Protein AF-A0A3B9H094-F1 (afdb_monomer_lite)

Sequence (238 aa):
IPMFLIIGIWGGKDKIYAAFKFFLYTLLGSLLMLVAVVYMYITAGSSDFEVLEKFAFDPHVQTWLWLAFIASFAVKLPMWPVHTWLPDAHVQAPTAGSVILAGVLLKMGGYGFLRFSLPMFPDASHLFQPAMFALAVAAIVYTSLVAWRQTDMKKLIAYSSVAHMGFVTLGVFSFTEVGVQGAIFQMISHGFISAALFLIVGVVYDRMHTREIAAYGGLVHRMPVYATLFMLFTMANV

Organism: NCBI:txid81029

Secondary structure (DSSP, 8-state):
-HHHHHHHHH--TTHHHHHHHHHHHHHHHHHHHHHHHHHHHHHHS---HHHHHH----HHHHHHHHHHHHHHHHHHTT-SSTTTHHHHHHHHS-HHHHHHIIIIITHHHHHHIIIIITTT-HHHHHHTHHHHHHHHHHHHHHHHHHHHT--BHHHHHHHHHHHHHHHHHHHHTT-SHHHHHHHHHHHHHHHHHHHHHHHHHHHHHHHHS--BGGG-TTHHHH-HHHHHHHHHHHHHT-

Radius of gyration: 19.07 Å; chains: 1; bounding box: 54×29×48 Å

Structure (mmCIF, N/CA/C/O backbone):
data_AF-A0A3B9H094-F1
#
_entry.id   AF-A0A3B9H094-F1
#
loop_
_atom_site.group_PDB
_atom_site.id
_atom_site.type_symbol
_atom_site.label_atom_id
_atom_site.label_alt_id
_atom_site.label_comp_id
_atom_site.label_asym_id
_atom_site.label_entity_id
_atom_site.label_seq_id
_atom_site.pdbx_PDB_ins_code
_atom_site.Cartn_x
_atom_site.Cartn_y
_atom_site.Cartn_z
_atom_site.occupancy
_atom_site.B_iso_or_equiv
_atom_site.auth_seq_id
_atom_site.auth_comp_id
_atom_site.auth_asym_id
_atom_site.auth_atom_id
_atom_site.pdbx_PDB_model_num
ATOM 1 N N . ILE A 1 1 ? 9.025 11.651 6.331 1.00 88.94 1 ILE A N 1
ATOM 2 C CA . ILE A 1 1 ? 9.287 12.478 7.539 1.00 88.94 1 ILE A CA 1
ATOM 3 C C . ILE A 1 1 ? 7.994 12.983 8.192 1.00 88.94 1 ILE A C 1
ATOM 5 O O . ILE A 1 1 ? 7.812 12.660 9.359 1.00 88.94 1 ILE A O 1
ATOM 9 N N . PRO A 1 2 ? 7.052 13.667 7.505 1.00 94.25 2 PRO A N 1
ATOM 10 C CA . PRO A 1 2 ? 5.846 14.193 8.166 1.00 94.25 2 PRO A CA 1
ATOM 11 C C . PRO A 1 2 ? 5.035 13.127 8.911 1.00 94.25 2 PRO A C 1
ATOM 13 O O . PRO A 1 2 ? 4.742 13.291 10.087 1.00 94.25 2 PRO A O 1
ATOM 16 N N . MET A 1 3 ? 4.778 11.976 8.280 1.00 94.00 3 MET A N 1
ATOM 17 C CA . MET A 1 3 ? 4.077 10.866 8.941 1.00 94.00 3 MET A CA 1
ATOM 18 C C . MET A 1 3 ? 4.814 10.289 10.149 1.00 94.00 3 MET A C 1
ATOM 20 O O . MET A 1 3 ? 4.173 9.905 11.121 1.00 94.00 3 MET A O 1
ATOM 24 N N . PHE A 1 4 ? 6.148 10.246 10.105 1.00 94.75 4 PHE A N 1
ATOM 25 C CA . PHE A 1 4 ? 6.955 9.797 11.239 1.00 94.75 4 PHE A CA 1
ATOM 26 C C . PHE A 1 4 ? 6.732 10.710 12.449 1.00 94.75 4 PHE A C 1
ATOM 28 O O . PHE A 1 4 ? 6.511 10.217 13.549 1.00 94.75 4 PHE A O 1
ATOM 35 N N . LEU A 1 5 ? 6.701 12.029 12.231 1.00 96.38 5 LEU A N 1
ATOM 36 C CA . LEU A 1 5 ? 6.414 13.010 13.278 1.00 96.38 5 LEU A CA 1
ATOM 37 C C . LEU A 1 5 ? 4.954 12.942 13.741 1.00 96.38 5 LEU A C 1
ATOM 39 O O . LEU A 1 5 ? 4.703 12.949 14.943 1.00 96.38 5 LEU A O 1
ATOM 43 N N . ILE A 1 6 ? 4.001 12.810 12.809 1.00 96.31 6 ILE A N 1
ATOM 44 C CA . ILE A 1 6 ? 2.569 12.681 13.125 1.00 96.31 6 ILE A CA 1
ATOM 45 C C . ILE A 1 6 ? 2.329 11.501 14.075 1.00 96.31 6 ILE A C 1
ATOM 47 O O . ILE A 1 6 ? 1.643 11.651 15.085 1.00 96.31 6 ILE A O 1
ATOM 51 N N . ILE A 1 7 ? 2.925 10.342 13.781 1.00 96.25 7 ILE A N 1
ATOM 52 C CA . ILE A 1 7 ? 2.828 9.158 14.638 1.00 96.25 7 ILE A CA 1
ATOM 53 C C . ILE A 1 7 ? 3.635 9.374 15.923 1.00 96.25 7 ILE A C 1
ATOM 55 O O . ILE A 1 7 ? 3.091 9.225 17.008 1.00 96.25 7 ILE A O 1
ATOM 59 N N . GLY A 1 8 ? 4.911 9.753 15.837 1.00 95.25 8 GLY A N 1
ATOM 60 C CA . GLY A 1 8 ? 5.814 9.797 16.992 1.00 95.25 8 GLY A CA 1
ATOM 61 C C . GLY A 1 8 ? 5.439 10.829 18.061 1.00 95.25 8 GLY A C 1
ATOM 62 O O . GLY A 1 8 ? 5.620 10.569 19.251 1.00 95.25 8 GLY A O 1
ATOM 63 N N . ILE A 1 9 ? 4.878 11.974 17.664 1.00 96.19 9 ILE A N 1
ATOM 64 C CA . ILE A 1 9 ? 4.499 13.055 18.585 1.00 96.19 9 ILE A CA 1
ATOM 65 C C . ILE A 1 9 ? 3.066 12.840 19.096 1.00 96.19 9 ILE A C 1
ATOM 67 O O . ILE A 1 9 ? 2.862 12.746 20.310 1.00 96.19 9 ILE A O 1
ATOM 71 N N . TRP A 1 10 ? 2.091 12.679 18.191 1.00 96.25 10 TRP A N 1
ATOM 72 C CA . TRP A 1 10 ? 0.650 12.647 18.513 1.00 96.25 10 TRP A CA 1
ATOM 73 C C . TRP A 1 10 ? 0.018 11.248 18.516 1.00 96.25 10 TRP A C 1
ATOM 75 O O . TRP A 1 10 ? -1.204 11.121 18.583 1.00 96.25 10 TRP A O 1
ATOM 85 N N . GLY A 1 11 ? 0.820 10.191 18.414 1.00 93.38 11 GLY A N 1
ATOM 86 C CA . GLY A 1 11 ? 0.319 8.822 18.411 1.00 93.38 11 GLY A CA 1
ATOM 87 C C . GLY A 1 11 ? -0.068 8.266 19.784 1.00 93.38 11 GLY A C 1
ATOM 88 O O . GLY A 1 11 ? 0.007 8.944 20.810 1.00 93.38 11 GLY A O 1
ATOM 89 N N . GLY A 1 12 ? -0.470 6.994 19.782 1.00 91.94 12 GLY A N 1
ATOM 90 C CA . GLY A 1 12 ? -0.875 6.223 20.959 1.00 91.94 12 GLY A CA 1
ATOM 91 C C . GLY A 1 12 ? 0.281 5.732 21.843 1.00 91.94 12 GLY A C 1
ATOM 92 O O . GLY A 1 12 ? 1.378 6.287 21.855 1.00 91.94 12 GLY A O 1
ATOM 93 N N . LYS A 1 13 ? 0.023 4.669 22.614 1.00 92.88 13 LYS A N 1
ATOM 94 C CA . LYS A 1 13 ? 0.950 4.153 23.637 1.00 92.88 13 LYS A CA 1
ATOM 95 C C . LYS A 1 13 ? 2.296 3.703 23.053 1.00 92.88 13 LYS A C 1
ATOM 97 O O . LYS A 1 13 ? 3.337 4.111 23.553 1.00 92.88 13 LYS A O 1
ATOM 102 N N . ASP A 1 14 ? 2.281 2.964 21.943 1.00 95.19 14 ASP A N 1
ATOM 103 C CA . ASP A 1 14 ? 3.495 2.401 21.320 1.00 95.19 14 ASP A CA 1
ATOM 104 C C . ASP A 1 14 ? 3.962 3.230 20.115 1.00 95.19 14 ASP A C 1
ATOM 106 O O . ASP A 1 14 ? 4.516 2.714 19.140 1.00 95.19 14 ASP A O 1
ATOM 110 N N . LYS A 1 15 ? 3.704 4.541 20.149 1.00 95.50 15 LYS A N 1
ATOM 111 C CA . LYS A 1 15 ? 3.933 5.444 19.015 1.00 95.50 15 LYS A CA 1
ATOM 112 C C . LYS A 1 15 ? 5.375 5.497 18.529 1.00 95.50 15 LYS A C 1
ATOM 114 O O . LYS A 1 15 ? 5.596 5.583 17.326 1.00 95.50 15 LYS A O 1
ATOM 119 N N . ILE A 1 16 ? 6.350 5.412 19.434 1.00 96.38 16 ILE A N 1
ATOM 120 C CA . ILE A 1 16 ? 7.773 5.448 19.074 1.00 96.38 16 ILE A CA 1
ATOM 121 C C . ILE A 1 16 ? 8.143 4.193 18.281 1.00 96.38 16 ILE A C 1
ATOM 123 O O . ILE A 1 16 ? 8.707 4.305 17.195 1.00 96.38 16 ILE A O 1
ATOM 127 N N . TYR A 1 17 ? 7.742 3.013 18.764 1.00 96.88 17 TYR A N 1
ATOM 128 C CA . TYR A 1 17 ? 7.945 1.751 18.052 1.00 96.88 17 TYR A CA 1
ATOM 129 C C . TYR A 1 17 ? 7.328 1.795 16.648 1.00 96.88 17 TYR A C 1
ATOM 131 O O . TYR A 1 17 ? 8.014 1.525 15.662 1.00 96.88 17 TYR A O 1
ATOM 139 N N . ALA A 1 18 ? 6.059 2.199 16.539 1.00 96.94 18 ALA A N 1
ATOM 140 C CA . ALA A 1 18 ? 5.367 2.258 15.255 1.00 96.94 18 ALA A CA 1
ATOM 141 C C . ALA A 1 18 ? 5.979 3.292 14.298 1.00 96.94 18 ALA A C 1
ATOM 143 O O . ALA A 1 18 ? 6.127 3.009 13.110 1.00 96.94 18 ALA A O 1
ATOM 144 N N . ALA A 1 19 ? 6.376 4.465 14.803 1.00 96.94 19 ALA A N 1
ATOM 145 C CA . ALA A 1 19 ? 7.019 5.499 14.001 1.00 96.94 19 ALA A CA 1
ATOM 146 C C . ALA A 1 19 ? 8.354 5.003 13.426 1.00 96.94 19 ALA A C 1
ATOM 148 O O . ALA A 1 19 ? 8.568 5.093 12.216 1.00 96.94 19 ALA A O 1
ATOM 149 N N . PHE A 1 20 ? 9.226 4.419 14.254 1.00 97.19 20 PHE A N 1
ATOM 150 C CA . PHE A 1 20 ? 10.501 3.872 13.785 1.00 97.19 20 PHE A CA 1
ATOM 151 C C . PHE A 1 20 ? 10.313 2.682 12.846 1.00 97.19 20 PHE A C 1
ATOM 153 O O . PHE A 1 20 ? 10.971 2.636 11.811 1.00 97.19 20 PHE A O 1
ATOM 160 N N . LYS A 1 21 ? 9.381 1.764 13.134 1.00 96.81 21 LYS A N 1
ATOM 161 C CA . LYS A 1 21 ? 9.058 0.653 12.229 1.00 96.81 21 LYS A CA 1
ATOM 162 C C . LYS A 1 21 ? 8.609 1.171 10.860 1.00 96.81 21 LYS A C 1
ATOM 164 O O . LYS A 1 21 ? 9.172 0.766 9.848 1.00 96.81 21 LYS A O 1
ATOM 169 N N . PHE A 1 22 ? 7.666 2.113 10.821 1.00 95.44 22 PHE A N 1
ATOM 170 C CA . PHE A 1 22 ? 7.223 2.766 9.585 1.00 95.44 22 PHE A CA 1
ATOM 171 C C . PHE A 1 22 ? 8.389 3.417 8.826 1.00 95.44 22 PHE A C 1
ATOM 173 O O . PHE A 1 22 ? 8.548 3.220 7.618 1.00 95.44 22 PHE A O 1
ATOM 180 N N . PHE A 1 23 ? 9.219 4.185 9.531 1.00 96.00 23 PHE A N 1
ATOM 181 C CA . PHE A 1 23 ? 10.347 4.887 8.930 1.00 96.00 23 PHE A CA 1
ATOM 182 C C . PHE A 1 23 ? 11.387 3.925 8.357 1.00 96.00 23 PHE A C 1
ATOM 184 O O . PHE A 1 23 ? 11.793 4.095 7.216 1.00 96.00 23 PHE A O 1
ATOM 191 N N . LEU A 1 24 ? 11.778 2.894 9.103 1.00 95.94 24 LEU A N 1
ATOM 192 C CA . LEU A 1 24 ? 12.782 1.926 8.667 1.00 95.94 24 LEU A CA 1
ATOM 193 C C . LEU A 1 24 ? 12.321 1.129 7.447 1.00 95.94 24 LEU A C 1
ATOM 195 O O . LEU A 1 24 ? 13.081 1.004 6.489 1.00 95.94 24 LEU A O 1
ATOM 199 N N . TYR A 1 25 ? 11.070 0.658 7.445 1.00 94.75 25 TYR A N 1
ATOM 200 C CA . TYR A 1 25 ? 10.495 -0.027 6.286 1.00 94.75 25 TYR A CA 1
ATOM 201 C C . TYR A 1 25 ? 10.538 0.873 5.045 1.00 94.75 25 TYR A C 1
ATOM 203 O O . TYR A 1 25 ? 11.041 0.478 3.992 1.00 94.75 25 TYR A O 1
ATOM 211 N N . THR A 1 26 ? 10.038 2.106 5.169 1.00 94.19 26 THR A N 1
ATOM 212 C CA . THR A 1 26 ? 9.937 3.034 4.033 1.00 94.19 26 THR A CA 1
ATOM 213 C C . THR A 1 26 ? 11.293 3.552 3.557 1.00 94.19 26 THR A C 1
ATOM 215 O O . THR A 1 26 ? 11.477 3.741 2.351 1.00 94.19 26 THR A O 1
ATOM 218 N N . LEU A 1 27 ? 12.246 3.756 4.468 1.00 95.62 27 LEU A N 1
ATOM 219 C CA . LEU A 1 27 ? 13.601 4.191 4.153 1.00 95.62 27 LEU A CA 1
ATOM 220 C C . LEU A 1 27 ? 14.366 3.099 3.410 1.00 95.62 27 LEU A C 1
ATOM 222 O O . LEU A 1 27 ? 14.900 3.379 2.342 1.00 95.62 27 LEU A O 1
ATOM 226 N N . LEU A 1 28 ? 14.386 1.869 3.936 1.00 93.81 28 LEU A N 1
ATOM 227 C CA . LEU A 1 28 ? 15.189 0.780 3.376 1.00 93.81 28 LEU A CA 1
ATOM 228 C C . LEU A 1 28 ? 14.834 0.520 1.906 1.00 93.81 28 LEU A C 1
ATOM 230 O O . LEU A 1 28 ? 15.714 0.521 1.048 1.00 93.81 28 LEU A O 1
ATOM 234 N N . GLY A 1 29 ? 13.539 0.392 1.601 1.00 92.69 29 GLY A N 1
ATOM 235 C CA . GLY A 1 29 ? 13.086 0.217 0.221 1.00 92.69 29 GLY A CA 1
ATOM 236 C C . GLY A 1 29 ? 13.395 1.430 -0.664 1.00 92.69 29 GLY A C 1
ATOM 237 O O . GLY A 1 29 ? 13.751 1.283 -1.828 1.00 92.69 29 GLY A O 1
ATOM 238 N N . SER A 1 30 ? 13.297 2.652 -0.127 1.00 95.00 30 SER A N 1
ATOM 239 C CA . SER A 1 30 ? 13.584 3.874 -0.895 1.00 95.00 30 SER A CA 1
ATOM 240 C C . SER A 1 30 ? 15.075 4.088 -1.171 1.00 95.00 30 SER A C 1
ATOM 242 O O . SER A 1 30 ? 15.399 4.666 -2.202 1.00 95.00 30 SER A O 1
ATOM 244 N N . LEU A 1 31 ? 15.976 3.616 -0.305 1.00 96.69 31 LEU A N 1
ATOM 245 C CA . LEU A 1 31 ? 17.421 3.689 -0.544 1.00 96.69 31 LEU A CA 1
ATOM 246 C C . LEU A 1 31 ? 17.845 2.793 -1.712 1.00 96.69 31 LEU A C 1
ATOM 248 O O . LEU A 1 31 ? 18.630 3.230 -2.547 1.00 96.69 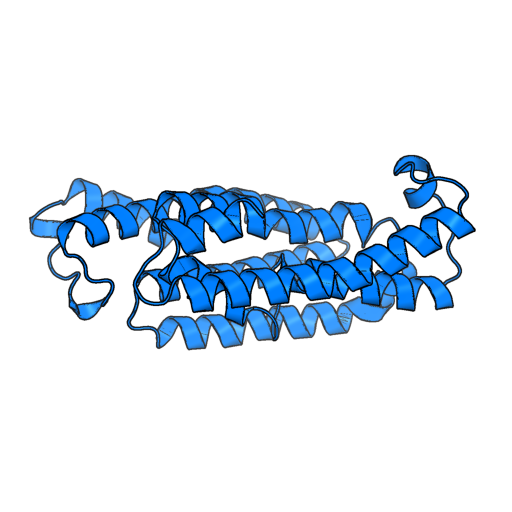31 LEU A O 1
ATOM 252 N N . LEU A 1 32 ? 17.283 1.584 -1.820 1.00 95.25 32 LEU A N 1
ATOM 253 C CA . LEU A 1 32 ? 17.538 0.704 -2.967 1.00 95.25 32 LEU A CA 1
ATOM 254 C C . LEU A 1 32 ? 17.059 1.340 -4.276 1.00 95.25 32 LEU A C 1
ATOM 256 O O . LEU A 1 32 ? 17.810 1.406 -5.247 1.00 95.25 32 LEU A O 1
ATOM 260 N N . MET A 1 33 ? 15.845 1.895 -4.278 1.00 96.88 33 MET A N 1
ATOM 261 C CA . MET A 1 33 ? 15.323 2.636 -5.428 1.00 96.88 33 MET A CA 1
ATOM 262 C C . MET A 1 33 ? 16.187 3.859 -5.769 1.00 96.88 33 MET A C 1
ATOM 264 O O . MET A 1 33 ? 16.401 4.137 -6.943 1.00 96.88 33 MET A O 1
ATOM 268 N N . LEU A 1 34 ? 16.724 4.574 -4.774 1.00 96.94 34 LEU A N 1
ATOM 269 C CA . LEU A 1 34 ? 17.612 5.715 -5.012 1.00 96.94 34 LEU A CA 1
ATOM 270 C C . LEU A 1 34 ? 18.884 5.298 -5.761 1.00 96.94 34 LEU A C 1
ATOM 272 O O . LEU A 1 34 ? 19.285 5.990 -6.692 1.00 96.94 34 LEU A O 1
ATOM 276 N N . VAL A 1 35 ? 19.488 4.160 -5.402 1.00 97.19 35 VAL A N 1
ATOM 277 C CA . VAL A 1 35 ? 20.652 3.619 -6.124 1.00 97.19 35 VAL A CA 1
ATOM 278 C C . VAL A 1 35 ? 20.306 3.351 -7.592 1.00 97.19 35 VAL A C 1
ATOM 280 O O . VAL A 1 35 ? 21.068 3.735 -8.477 1.00 97.19 35 VAL A O 1
ATOM 283 N N . ALA A 1 36 ? 19.134 2.769 -7.861 1.00 96.44 36 ALA A N 1
ATOM 284 C CA . ALA A 1 36 ? 18.667 2.535 -9.226 1.00 96.44 36 ALA A CA 1
ATOM 285 C C . ALA A 1 36 ? 18.429 3.842 -9.998 1.00 96.44 36 ALA A C 1
ATOM 287 O O . ALA A 1 36 ? 18.869 3.958 -11.136 1.00 96.44 36 ALA A O 1
ATOM 288 N N . VAL A 1 37 ? 17.820 4.857 -9.376 1.00 95.88 37 VAL A N 1
ATOM 289 C CA . VAL A 1 37 ? 17.617 6.177 -10.001 1.00 95.88 37 VAL A CA 1
ATOM 290 C C . VAL A 1 37 ? 18.951 6.853 -10.335 1.00 95.88 37 VAL A C 1
ATOM 292 O O . VAL A 1 37 ? 19.093 7.423 -11.414 1.00 95.88 37 VAL A O 1
ATOM 295 N N . VAL A 1 38 ? 19.948 6.769 -9.448 1.00 96.88 38 VAL A N 1
ATOM 296 C CA . VAL A 1 38 ? 21.294 7.307 -9.711 1.00 96.88 38 VAL A CA 1
ATOM 297 C C . VAL A 1 38 ? 21.950 6.583 -10.885 1.00 96.88 38 VAL A C 1
ATOM 299 O O . VAL A 1 38 ? 22.510 7.236 -11.762 1.00 96.88 38 VAL A O 1
ATOM 302 N N . TYR A 1 39 ? 21.847 5.253 -10.942 1.00 96.69 39 TYR A N 1
ATOM 303 C CA . TYR A 1 39 ? 22.341 4.482 -12.081 1.00 96.69 39 TYR A CA 1
ATOM 304 C C . TYR A 1 39 ? 21.651 4.905 -13.385 1.00 96.69 39 TYR A C 1
ATOM 306 O O . TYR A 1 39 ? 22.329 5.226 -14.358 1.00 96.69 39 TYR A O 1
ATOM 314 N N . MET A 1 40 ? 20.316 4.986 -13.385 1.00 96.00 40 MET A N 1
ATOM 315 C CA . MET A 1 40 ? 19.532 5.419 -14.544 1.00 96.00 40 MET A CA 1
ATOM 316 C C . MET A 1 40 ? 19.958 6.805 -15.030 1.00 96.00 40 MET A C 1
ATOM 318 O O . MET A 1 40 ? 20.139 6.990 -16.228 1.00 96.00 40 MET A O 1
ATOM 322 N N . TYR A 1 41 ? 20.187 7.751 -14.116 1.00 96.75 41 TYR A N 1
ATOM 323 C CA . TYR A 1 41 ? 20.685 9.085 -14.451 1.00 96.75 41 TYR A CA 1
ATOM 324 C C . TYR A 1 41 ? 22.063 9.043 -15.124 1.00 96.75 41 TYR A C 1
ATOM 326 O O . TYR A 1 41 ? 22.266 9.693 -16.146 1.00 96.75 41 TYR A O 1
ATOM 334 N N . ILE A 1 42 ? 23.004 8.262 -14.586 1.00 96.88 42 ILE A N 1
ATOM 335 C CA . ILE A 1 42 ? 24.359 8.146 -15.145 1.00 96.88 42 ILE A CA 1
ATOM 336 C C . ILE A 1 42 ? 24.323 7.495 -16.535 1.00 96.88 42 ILE A C 1
ATOM 338 O O . ILE A 1 42 ? 25.070 7.905 -17.419 1.00 96.88 42 ILE A O 1
ATOM 342 N N . THR A 1 43 ? 23.464 6.493 -16.739 1.00 95.38 43 THR A N 1
ATOM 343 C CA . THR A 1 43 ? 23.362 5.762 -18.012 1.00 95.38 43 THR A CA 1
ATOM 344 C C . THR A 1 43 ? 22.591 6.535 -19.081 1.00 95.38 43 THR A C 1
ATOM 346 O O . THR A 1 43 ? 23.026 6.581 -20.228 1.00 95.38 43 THR A O 1
ATOM 349 N N . ALA A 1 44 ? 21.465 7.154 -18.723 1.00 94.81 44 ALA A N 1
ATOM 350 C CA . ALA A 1 44 ? 20.622 7.894 -19.661 1.00 94.81 44 ALA A CA 1
ATOM 351 C C . ALA A 1 44 ? 21.063 9.353 -19.858 1.00 94.81 44 ALA A C 1
ATOM 353 O O . ALA A 1 44 ? 20.596 10.018 -20.781 1.00 94.81 44 ALA A O 1
ATOM 354 N N . GLY A 1 45 ? 21.929 9.874 -18.984 1.00 95.31 45 GLY A N 1
ATOM 355 C CA . GLY A 1 45 ? 22.395 11.263 -19.008 1.00 95.31 45 GLY A CA 1
ATOM 356 C C . GLY A 1 45 ? 21.325 12.295 -18.629 1.00 95.31 45 GLY A C 1
ATOM 357 O O . GLY A 1 45 ? 21.550 13.491 -18.795 1.00 95.31 45 GLY A O 1
ATOM 358 N N . SER A 1 46 ? 20.161 11.857 -18.141 1.00 94.00 46 SER A N 1
ATOM 359 C CA . SER A 1 46 ? 19.034 12.720 -17.787 1.00 94.00 46 SER A CA 1
ATOM 360 C C . SER A 1 46 ? 18.236 12.144 -16.621 1.00 94.00 46 SER A C 1
ATOM 362 O O . SER A 1 46 ? 18.121 10.930 -16.462 1.00 94.00 46 SER A O 1
ATOM 364 N N . SER A 1 47 ? 17.683 13.031 -15.796 1.00 93.00 47 SER A N 1
ATOM 365 C CA . SER A 1 47 ? 16.694 12.707 -14.762 1.00 93.00 47 SER A CA 1
ATOM 366 C C . SER A 1 47 ? 15.262 13.014 -15.211 1.00 93.00 47 SER A C 1
ATOM 368 O O . SER A 1 47 ? 14.324 12.826 -14.435 1.00 93.00 47 SER A O 1
ATOM 370 N N . ASP A 1 48 ? 15.093 13.494 -16.447 1.00 94.00 48 ASP A N 1
ATOM 371 C CA . ASP A 1 48 ? 13.788 13.768 -17.030 1.00 94.00 48 ASP A CA 1
ATOM 372 C C . ASP A 1 48 ? 13.014 12.461 -17.212 1.00 94.00 48 ASP A C 1
ATOM 374 O O . ASP A 1 48 ? 13.490 11.497 -17.817 1.00 94.00 48 ASP A O 1
ATOM 378 N N . PHE A 1 49 ? 11.795 12.453 -16.684 1.00 89.94 49 PHE A N 1
ATOM 379 C CA . PHE A 1 49 ? 10.894 11.323 -16.771 1.00 89.94 49 PHE A CA 1
ATOM 380 C C . PHE A 1 49 ? 10.616 10.905 -18.222 1.00 89.94 49 PHE A C 1
ATOM 382 O O . PHE A 1 49 ? 10.648 9.713 -18.512 1.00 89.94 49 PHE A O 1
ATOM 389 N N . GLU A 1 50 ? 10.370 11.851 -19.133 1.00 92.06 50 GLU A N 1
ATOM 390 C CA . GLU A 1 50 ? 10.018 11.532 -20.524 1.00 92.06 50 GLU A CA 1
ATOM 391 C C . GLU A 1 50 ? 11.184 10.893 -21.281 1.00 92.06 50 GLU A C 1
ATOM 393 O O . GLU A 1 50 ? 10.979 10.101 -22.205 1.00 92.06 50 GLU A O 1
ATOM 398 N N . VAL A 1 51 ? 12.411 11.237 -20.882 1.00 93.56 51 VAL A N 1
ATOM 399 C CA . VAL A 1 51 ? 13.631 10.629 -21.412 1.00 93.56 51 VAL A CA 1
ATOM 400 C C . VAL A 1 51 ? 13.793 9.224 -20.844 1.00 93.56 51 VAL A C 1
ATOM 402 O O . VAL A 1 51 ? 13.993 8.285 -21.608 1.00 93.56 51 VAL A O 1
ATOM 405 N N . LEU A 1 52 ? 13.658 9.060 -19.524 1.00 93.75 52 LEU A N 1
ATOM 406 C CA . LEU A 1 52 ? 13.823 7.771 -18.845 1.00 93.75 52 LEU A CA 1
ATOM 407 C C . LEU A 1 52 ? 12.760 6.737 -19.236 1.00 93.75 52 LEU A C 1
ATOM 409 O O . LEU A 1 52 ? 13.076 5.557 -19.316 1.00 93.75 52 LEU A O 1
ATOM 413 N N . GLU A 1 53 ? 11.524 7.164 -19.500 1.00 91.88 53 GLU A N 1
ATOM 414 C CA . GLU A 1 53 ? 10.442 6.289 -19.974 1.00 91.88 53 GLU A CA 1
ATOM 415 C C . GLU A 1 53 ? 10.745 5.686 -21.352 1.00 91.88 53 GLU A C 1
ATOM 417 O O . GLU A 1 53 ? 10.395 4.541 -21.617 1.00 91.88 53 GLU A O 1
ATOM 422 N N . LYS A 1 54 ? 11.411 6.443 -22.230 1.00 92.25 54 LYS A N 1
ATOM 423 C CA . LYS A 1 54 ? 11.744 6.013 -23.599 1.00 92.25 54 LYS A CA 1
ATOM 424 C C . LYS A 1 54 ? 13.132 5.384 -23.705 1.00 92.25 54 LYS A C 1
ATOM 426 O O . LYS A 1 54 ? 13.496 4.887 -24.771 1.00 92.25 54 LYS A O 1
ATOM 431 N N . PHE A 1 55 ? 13.930 5.450 -22.642 1.00 93.62 55 PHE A N 1
ATOM 432 C CA . PHE A 1 55 ? 15.296 4.956 -22.651 1.00 93.62 55 PHE A CA 1
ATOM 433 C C . PHE A 1 55 ? 15.310 3.425 -22.638 1.00 93.62 55 PHE A C 1
ATOM 435 O O . PHE A 1 55 ? 14.803 2.788 -21.716 1.00 93.62 55 PHE A O 1
ATOM 442 N N . ALA A 1 56 ? 15.929 2.825 -23.654 1.00 93.19 56 ALA A N 1
ATOM 443 C CA . ALA A 1 56 ? 16.038 1.377 -23.774 1.00 93.19 56 ALA A CA 1
ATOM 444 C C . ALA A 1 56 ? 17.156 0.841 -22.864 1.00 93.19 56 ALA A C 1
ATOM 446 O O . ALA A 1 56 ? 18.303 0.687 -23.287 1.00 93.19 56 ALA A O 1
ATOM 447 N N . PHE A 1 57 ? 16.830 0.567 -21.600 1.00 93.75 57 PHE A N 1
ATOM 448 C CA . PHE A 1 57 ? 17.744 -0.130 -20.697 1.00 93.75 57 PHE A CA 1
ATOM 449 C C . PHE A 1 57 ? 17.960 -1.574 -21.156 1.00 93.75 57 PHE A C 1
ATOM 451 O O . PHE A 1 57 ? 17.011 -2.257 -21.547 1.00 93.75 57 PHE A O 1
ATOM 458 N N . ASP A 1 58 ? 19.201 -2.053 -21.048 1.00 94.06 58 ASP A N 1
ATOM 459 C CA . ASP A 1 58 ? 19.541 -3.449 -21.323 1.00 94.06 58 ASP A CA 1
ATOM 460 C C . ASP A 1 58 ? 18.651 -4.404 -20.489 1.00 94.06 58 ASP A C 1
ATOM 462 O O . ASP A 1 58 ? 18.485 -4.167 -19.287 1.00 94.06 58 ASP A O 1
ATOM 466 N N . PRO A 1 59 ? 18.083 -5.480 -21.068 1.00 91.12 59 PRO A N 1
ATOM 467 C CA . PRO A 1 59 ? 17.166 -6.379 -20.358 1.00 91.12 59 PRO A CA 1
ATOM 468 C C . PRO A 1 59 ? 17.741 -7.004 -19.074 1.00 91.12 59 PRO A C 1
ATOM 470 O O . PRO A 1 59 ? 17.024 -7.188 -18.082 1.00 91.12 59 PRO A O 1
ATOM 473 N N . HIS A 1 60 ? 19.046 -7.297 -19.040 1.00 91.81 60 HIS A N 1
ATOM 474 C CA . HIS A 1 60 ? 19.693 -7.807 -17.831 1.00 91.81 60 HIS A CA 1
ATOM 475 C C . HIS A 1 60 ? 19.762 -6.735 -16.743 1.00 91.81 60 HIS A C 1
ATOM 477 O O . HIS A 1 60 ? 19.570 -7.031 -15.563 1.00 91.81 60 HIS A O 1
ATOM 483 N N . VAL A 1 61 ? 19.984 -5.481 -17.132 1.00 95.19 61 VAL A N 1
ATOM 484 C CA . VAL A 1 61 ? 19.998 -4.335 -16.217 1.00 95.19 61 VAL A CA 1
ATOM 485 C C . VAL A 1 61 ? 18.586 -3.992 -15.737 1.00 95.19 61 VAL A C 1
ATOM 487 O O . VAL A 1 61 ? 18.403 -3.749 -14.543 1.00 95.19 61 VAL A O 1
ATOM 490 N N . GLN A 1 62 ? 17.576 -4.055 -16.614 1.00 95.62 62 GLN A N 1
ATOM 491 C CA . GLN A 1 62 ? 16.170 -3.833 -16.253 1.00 95.62 62 GLN A CA 1
ATOM 492 C C . GLN A 1 62 ? 15.731 -4.726 -15.093 1.00 95.62 62 GLN A C 1
ATOM 494 O O . GLN A 1 62 ? 15.019 -4.261 -14.211 1.00 95.62 62 GLN A O 1
ATOM 499 N N . THR A 1 63 ? 16.184 -5.982 -15.051 1.00 96.00 63 THR A N 1
ATOM 500 C CA . THR A 1 63 ? 15.868 -6.917 -13.958 1.00 96.00 63 THR A CA 1
ATOM 501 C C . THR A 1 63 ? 16.305 -6.354 -12.600 1.00 96.00 63 THR A C 1
ATOM 503 O O . THR A 1 63 ? 15.528 -6.345 -11.646 1.00 96.00 63 THR A O 1
ATOM 506 N N . TRP A 1 64 ? 17.529 -5.827 -12.504 1.00 96.88 64 TRP A N 1
ATOM 507 C CA . TRP A 1 64 ? 18.059 -5.259 -11.261 1.00 96.88 64 TRP A CA 1
ATOM 508 C C . TRP A 1 64 ? 17.412 -3.925 -10.898 1.00 96.88 64 TRP A C 1
ATOM 510 O O . TRP A 1 64 ? 17.106 -3.691 -9.727 1.00 96.88 64 TRP A O 1
ATOM 520 N N . LEU A 1 65 ? 17.165 -3.068 -11.891 1.00 97.00 65 LEU A N 1
ATOM 521 C CA . LEU A 1 65 ? 16.453 -1.806 -11.685 1.00 97.00 65 LEU A CA 1
ATOM 522 C C . LEU A 1 65 ? 15.027 -2.066 -11.194 1.00 97.00 65 LEU A C 1
ATOM 524 O O . LEU A 1 65 ? 14.602 -1.492 -10.192 1.00 97.00 65 LEU A O 1
ATOM 528 N N . TRP A 1 66 ? 14.328 -3.012 -11.815 1.00 97.31 66 TRP A N 1
ATOM 529 C CA . TRP A 1 66 ? 12.997 -3.433 -11.403 1.00 97.31 66 TRP A CA 1
ATOM 530 C C . TRP A 1 66 ? 12.998 -3.962 -9.966 1.00 97.31 66 TRP A C 1
ATOM 532 O O . TRP A 1 66 ? 12.179 -3.519 -9.163 1.00 97.31 66 TRP A O 1
ATOM 542 N N . LEU A 1 67 ? 13.960 -4.823 -9.597 1.00 96.75 67 LEU A N 1
ATOM 543 C CA . LEU A 1 67 ? 14.113 -5.348 -8.231 1.00 96.75 67 LEU A CA 1
ATOM 544 C C . LEU A 1 67 ? 14.386 -4.248 -7.184 1.00 96.75 67 LEU A C 1
ATOM 546 O O . LEU A 1 67 ? 13.922 -4.328 -6.043 1.00 96.75 67 LEU A O 1
ATOM 550 N N . ALA A 1 68 ? 15.098 -3.189 -7.558 1.00 97.19 68 ALA A N 1
ATOM 551 C CA . ALA A 1 68 ? 15.320 -2.041 -6.687 1.00 97.19 68 ALA A CA 1
ATOM 552 C C . ALA A 1 68 ? 14.058 -1.169 -6.526 1.00 97.19 68 ALA A C 1
ATOM 554 O O . ALA A 1 68 ? 13.757 -0.706 -5.422 1.00 97.19 68 ALA A O 1
ATOM 555 N N . PHE A 1 69 ? 13.288 -0.970 -7.600 1.00 97.00 69 PHE A N 1
ATOM 556 C CA . PHE A 1 69 ? 12.035 -0.211 -7.565 1.00 97.00 69 PHE A CA 1
ATOM 557 C C . PHE A 1 69 ? 10.927 -0.962 -6.815 1.00 97.00 69 PHE A C 1
ATOM 559 O O . PHE A 1 69 ? 10.279 -0.381 -5.936 1.00 97.00 69 PHE A O 1
ATOM 566 N N . ILE A 1 70 ? 10.751 -2.264 -7.077 1.00 95.69 70 ILE A N 1
ATOM 567 C CA . ILE A 1 70 ? 9.784 -3.112 -6.362 1.00 95.69 70 ILE A CA 1
ATOM 568 C C . ILE A 1 70 ? 10.076 -3.128 -4.862 1.00 95.69 70 ILE A C 1
ATOM 570 O O . ILE A 1 70 ? 9.135 -3.071 -4.080 1.00 95.69 70 ILE A O 1
ATOM 574 N N . ALA A 1 71 ? 11.341 -3.101 -4.425 1.00 95.31 71 ALA A N 1
ATOM 575 C CA . ALA A 1 71 ? 11.672 -3.046 -3.001 1.00 95.31 71 ALA A CA 1
ATOM 576 C C . ALA A 1 71 ? 11.088 -1.801 -2.306 1.00 95.31 71 ALA A C 1
ATOM 578 O O . ALA A 1 71 ? 10.677 -1.866 -1.147 1.00 95.31 71 ALA A O 1
ATOM 579 N N . SER A 1 72 ? 10.997 -0.666 -3.007 1.00 95.88 72 SER A N 1
ATOM 580 C CA . SER A 1 72 ? 10.341 0.539 -2.487 1.00 95.88 72 SER A CA 1
ATOM 581 C C . SER A 1 72 ? 8.822 0.475 -2.603 1.00 95.88 72 SER A C 1
ATOM 583 O O . SER A 1 72 ? 8.100 0.821 -1.661 1.00 95.88 72 SER A O 1
ATOM 585 N N . PHE A 1 73 ? 8.319 0.052 -3.762 1.00 95.94 73 PHE A N 1
ATOM 586 C CA . PHE A 1 73 ? 6.889 0.058 -4.045 1.00 95.94 73 PHE A CA 1
ATOM 587 C C . PHE A 1 73 ? 6.135 -1.019 -3.274 1.00 95.94 73 PHE A C 1
ATOM 589 O O . PHE A 1 73 ? 5.068 -0.713 -2.763 1.00 95.94 73 PHE A O 1
ATOM 596 N N . ALA A 1 74 ? 6.706 -2.207 -3.079 1.00 95.25 74 ALA A N 1
ATOM 597 C CA . ALA A 1 74 ? 6.126 -3.283 -2.274 1.00 95.25 74 ALA A CA 1
ATOM 598 C C . ALA A 1 74 ? 5.989 -2.916 -0.790 1.00 95.25 74 ALA A C 1
ATOM 600 O O . ALA A 1 74 ? 5.122 -3.433 -0.091 1.00 95.25 74 ALA A O 1
ATOM 601 N N . VAL A 1 75 ? 6.830 -2.009 -0.283 1.00 95.50 75 VAL A N 1
ATOM 602 C CA . VAL A 1 75 ? 6.649 -1.470 1.068 1.00 95.50 75 VAL A CA 1
ATOM 603 C C . VAL A 1 75 ? 5.501 -0.460 1.091 1.00 95.50 75 VAL A C 1
ATOM 605 O O . VAL A 1 75 ? 4.676 -0.516 1.997 1.00 95.50 75 VAL A O 1
ATOM 608 N N . LYS A 1 76 ? 5.438 0.461 0.118 1.00 94.56 76 LYS A N 1
ATOM 609 C CA . LYS A 1 76 ? 4.441 1.554 0.066 1.00 94.56 76 LYS A CA 1
ATOM 610 C C . LYS A 1 76 ? 3.037 1.075 -0.308 1.00 94.56 76 LYS A C 1
ATOM 612 O O . LYS A 1 76 ? 2.065 1.529 0.289 1.00 94.56 76 LYS A O 1
ATOM 617 N N . LEU A 1 77 ? 2.944 0.175 -1.281 1.00 93.44 77 LEU A N 1
ATOM 618 C CA . LEU A 1 77 ? 1.773 -0.633 -1.574 1.00 93.44 77 LEU A CA 1
ATOM 619 C C . LEU A 1 77 ? 1.965 -1.929 -0.782 1.00 93.44 77 LEU A C 1
ATOM 621 O O . LEU A 1 77 ? 2.702 -2.775 -1.257 1.00 93.44 77 LEU A O 1
ATOM 625 N N . PRO A 1 78 ? 1.413 -2.049 0.435 1.00 94.25 78 PRO A N 1
ATOM 626 C CA . PRO A 1 78 ? 1.835 -2.994 1.472 1.00 94.25 78 PRO A CA 1
ATOM 627 C C . PRO A 1 78 ? 1.686 -4.455 1.024 1.00 94.25 78 PRO A C 1
ATOM 629 O O . PRO A 1 78 ? 0.704 -5.115 1.341 1.00 94.25 78 PRO A O 1
ATOM 632 N N . MET A 1 79 ? 2.659 -4.976 0.286 1.00 95.75 79 MET A N 1
ATOM 633 C CA . MET A 1 79 ? 2.612 -6.320 -0.272 1.00 95.75 79 MET A CA 1
ATOM 634 C C . MET A 1 79 ? 2.968 -7.355 0.790 1.00 95.75 79 MET A C 1
ATOM 636 O O . MET A 1 79 ? 3.702 -7.092 1.747 1.00 95.75 79 MET A O 1
ATOM 640 N N . TRP A 1 80 ? 2.491 -8.582 0.608 1.00 95.56 80 TRP A N 1
ATOM 641 C CA . TRP A 1 80 ? 3.034 -9.707 1.353 1.00 95.56 80 TRP A CA 1
ATOM 642 C C . TRP A 1 80 ? 4.463 -10.010 0.865 1.00 95.56 80 TRP A C 1
ATOM 644 O O . TRP A 1 80 ? 4.674 -10.020 -0.347 1.00 95.56 80 TRP A O 1
ATOM 654 N N . PRO A 1 81 ? 5.453 -10.225 1.758 1.00 95.06 81 PRO A N 1
ATOM 655 C CA . PRO A 1 81 ? 5.373 -10.310 3.228 1.00 95.06 81 PRO A CA 1
ATOM 656 C C . PRO A 1 81 ? 5.689 -9.000 3.988 1.00 95.06 81 PRO A C 1
ATOM 658 O O . PRO A 1 81 ? 5.666 -8.973 5.216 1.00 95.06 81 PRO A O 1
ATOM 661 N N . VAL A 1 82 ? 5.965 -7.894 3.297 1.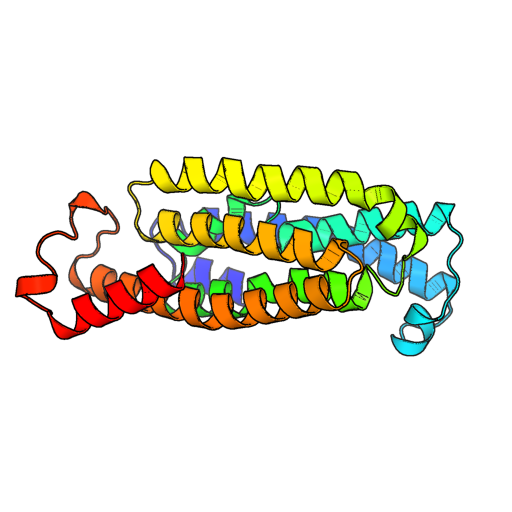00 95.94 82 VAL A N 1
ATOM 662 C CA . VAL A 1 82 ? 6.480 -6.636 3.880 1.00 95.94 82 VAL A CA 1
ATOM 663 C C . VAL A 1 82 ? 5.401 -5.650 4.364 1.00 95.94 82 VAL A C 1
ATOM 665 O O . VAL A 1 82 ? 5.674 -4.469 4.555 1.00 95.94 82 VAL A O 1
ATOM 668 N N . HIS A 1 83 ? 4.179 -6.114 4.619 1.00 96.31 83 HIS A N 1
ATOM 669 C CA . HIS A 1 83 ? 3.024 -5.283 4.993 1.00 96.31 83 HIS A CA 1
ATOM 670 C C . HIS A 1 83 ? 2.903 -4.994 6.500 1.00 96.31 83 HIS A C 1
ATOM 672 O O . HIS A 1 83 ? 2.094 -4.163 6.907 1.00 96.31 83 HIS A O 1
ATOM 678 N N . THR A 1 84 ? 3.677 -5.670 7.356 1.00 96.00 84 THR A N 1
ATOM 679 C CA . THR A 1 84 ? 3.446 -5.681 8.819 1.00 96.00 84 THR A CA 1
ATOM 680 C C . THR A 1 84 ? 3.652 -4.333 9.516 1.00 96.00 84 THR A C 1
ATOM 682 O O . THR A 1 84 ? 3.244 -4.163 10.664 1.00 96.00 84 THR A O 1
ATOM 685 N N . TRP A 1 85 ? 4.283 -3.363 8.856 1.00 96.44 85 TRP A N 1
ATOM 686 C CA . TRP A 1 85 ? 4.397 -1.997 9.365 1.00 96.44 85 TRP A CA 1
ATOM 687 C C . TRP A 1 85 ? 3.049 -1.266 9.367 1.00 96.44 85 TRP A C 1
ATOM 689 O O . TRP A 1 85 ? 2.832 -0.388 10.201 1.00 96.44 85 TRP A O 1
ATOM 699 N N . LEU A 1 86 ? 2.148 -1.618 8.446 1.00 96.50 86 LEU A N 1
ATOM 700 C CA . LEU A 1 86 ? 0.925 -0.870 8.183 1.00 96.50 86 LEU A CA 1
ATOM 701 C C . LEU A 1 86 ? -0.092 -0.961 9.336 1.00 96.50 86 LEU A C 1
ATOM 703 O O . LEU A 1 86 ? -0.555 0.096 9.779 1.00 96.50 86 LEU A O 1
ATOM 707 N N . PRO A 1 87 ? -0.425 -2.153 9.878 1.00 96.38 87 PRO A N 1
ATOM 708 C CA . PRO A 1 87 ? -1.326 -2.250 11.024 1.00 96.38 87 PRO A CA 1
ATOM 709 C C . PRO A 1 87 ? -0.800 -1.489 12.241 1.00 96.38 87 PRO A C 1
ATOM 711 O O . PRO A 1 87 ? -1.547 -0.736 12.861 1.00 96.38 87 PRO A O 1
ATOM 714 N N . ASP A 1 88 ? 0.494 -1.611 12.548 1.00 96.12 88 ASP A N 1
ATOM 715 C CA . ASP A 1 88 ? 1.095 -0.922 13.694 1.00 96.12 88 ASP A CA 1
ATOM 716 C C . ASP A 1 88 ? 1.083 0.601 13.513 1.00 96.12 88 ASP A C 1
ATOM 718 O O . ASP A 1 88 ? 0.753 1.335 14.449 1.00 96.12 88 ASP A O 1
ATOM 722 N N . ALA A 1 89 ? 1.371 1.084 12.299 1.00 96.56 89 ALA A N 1
ATOM 723 C CA . ALA A 1 89 ? 1.305 2.502 11.971 1.00 96.56 89 ALA A CA 1
ATOM 724 C C . ALA A 1 89 ? -0.115 3.060 12.149 1.00 96.56 89 ALA A C 1
ATOM 726 O O . ALA A 1 89 ? -0.281 4.091 12.796 1.00 96.56 89 ALA A O 1
ATOM 727 N N . HIS A 1 90 ? -1.148 2.374 11.649 1.00 96.75 90 HIS A N 1
ATOM 728 C CA . HIS A 1 90 ? -2.539 2.817 11.800 1.00 96.75 90 HIS A CA 1
ATOM 729 C C . HIS A 1 90 ? -3.028 2.796 13.247 1.00 96.75 90 HIS A C 1
ATOM 731 O O . HIS A 1 90 ? -3.672 3.741 13.703 1.00 96.75 90 HIS A O 1
ATOM 737 N N . VAL A 1 91 ? -2.711 1.734 13.988 1.00 95.25 91 VAL A N 1
ATOM 738 C CA . VAL A 1 91 ? -3.122 1.581 15.389 1.00 95.25 91 VAL A CA 1
ATOM 739 C C . VAL A 1 91 ? -2.607 2.732 16.240 1.00 95.25 91 VAL A C 1
ATOM 741 O O . VAL A 1 91 ? -3.351 3.253 17.078 1.00 95.25 91 VAL A O 1
ATOM 744 N N . GLN A 1 92 ? -1.353 3.131 16.020 1.00 95.81 92 GLN A N 1
ATOM 745 C CA . GLN A 1 92 ? -0.711 4.179 16.803 1.00 95.81 92 GLN A CA 1
ATOM 746 C C . GLN A 1 92 ? -0.909 5.577 16.221 1.00 95.81 92 GLN A C 1
ATOM 748 O O . GLN A 1 92 ? -0.782 6.537 16.971 1.00 95.81 92 GLN A O 1
ATOM 753 N N . ALA A 1 93 ? -1.239 5.735 14.939 1.00 95.88 93 ALA A N 1
ATOM 754 C CA . ALA A 1 93 ? -1.477 7.050 14.359 1.00 95.88 93 ALA A CA 1
ATOM 755 C C . ALA A 1 93 ? -2.726 7.729 14.961 1.00 95.88 93 ALA A C 1
ATOM 757 O O . ALA A 1 93 ? -3.751 7.064 15.189 1.00 95.88 93 ALA A O 1
ATOM 758 N N . PRO A 1 94 ? -2.702 9.066 15.136 1.00 95.50 94 PRO A N 1
ATOM 759 C CA . PRO A 1 94 ? -3.924 9.825 15.390 1.00 95.50 94 PRO A CA 1
ATOM 760 C C . PRO A 1 94 ? -4.915 9.638 14.231 1.00 95.50 94 PRO A C 1
ATOM 762 O O . PRO A 1 94 ? -4.530 9.244 13.125 1.00 95.50 94 PRO A O 1
ATOM 765 N N . THR A 1 95 ? -6.196 9.931 14.463 1.00 94.56 95 THR A N 1
ATOM 766 C CA . THR A 1 95 ? -7.271 9.722 13.474 1.00 94.56 95 THR A CA 1
ATOM 767 C C . THR A 1 95 ? -6.945 10.371 12.127 1.00 94.56 95 THR A C 1
ATOM 769 O O . THR A 1 95 ? -6.932 9.685 11.108 1.00 94.56 95 THR A O 1
ATOM 772 N N . ALA A 1 96 ? -6.550 11.647 12.124 1.00 94.62 96 ALA A N 1
ATOM 773 C CA . ALA A 1 96 ? -6.142 12.349 10.904 1.00 94.62 96 ALA A CA 1
ATOM 774 C C . ALA A 1 96 ? -4.931 11.694 10.210 1.00 94.62 96 ALA A C 1
ATOM 776 O O . ALA A 1 96 ? -4.900 11.576 8.987 1.00 94.62 96 ALA A O 1
ATOM 777 N N . GLY A 1 97 ? -3.958 11.200 10.984 1.00 95.56 97 GLY A N 1
ATOM 778 C CA . GLY A 1 97 ? -2.810 10.469 10.446 1.00 95.56 97 GLY A CA 1
ATOM 779 C C . GLY A 1 97 ? -3.219 9.162 9.764 1.00 95.56 97 GLY A C 1
ATOM 780 O O . GLY A 1 97 ? -2.719 8.853 8.688 1.00 95.56 97 GLY A O 1
ATOM 781 N N . SER A 1 98 ? -4.173 8.427 10.345 1.00 95.88 98 SER A N 1
ATOM 782 C CA . SER A 1 98 ? -4.722 7.207 9.737 1.00 95.88 98 SER A CA 1
ATOM 783 C C . SER A 1 98 ? -5.482 7.500 8.444 1.00 95.88 98 SER A C 1
ATOM 785 O O . SER A 1 98 ? -5.331 6.759 7.477 1.00 95.88 98 SER A O 1
ATOM 787 N N . VAL A 1 99 ? -6.242 8.598 8.403 1.00 96.19 99 VAL A N 1
ATOM 788 C CA . VAL A 1 99 ? -6.967 9.048 7.206 1.00 96.19 99 VAL A CA 1
ATOM 789 C C . VAL A 1 99 ? -6.005 9.374 6.063 1.00 96.19 99 VAL A C 1
ATOM 791 O O . VAL A 1 99 ? -6.201 8.891 4.953 1.00 96.19 99 VAL A O 1
ATOM 794 N N . ILE A 1 100 ? -4.934 10.130 6.325 1.00 95.44 100 ILE A N 1
ATOM 795 C CA . ILE A 1 100 ? -3.931 10.476 5.302 1.00 95.44 100 ILE A CA 1
ATOM 796 C C . ILE A 1 100 ? -3.170 9.230 4.840 1.00 95.44 100 ILE A C 1
ATOM 798 O O . ILE A 1 100 ? -2.965 9.033 3.638 1.00 95.44 100 ILE A O 1
ATOM 802 N N . LEU A 1 101 ? -2.761 8.384 5.793 1.00 93.31 101 LEU A N 1
ATOM 803 C CA . LEU A 1 101 ? -2.039 7.153 5.500 1.00 93.31 101 LEU A CA 1
ATOM 804 C C . LEU A 1 101 ? -2.875 6.265 4.581 1.00 93.31 101 LEU A C 1
ATOM 806 O O . LEU A 1 101 ? -2.437 5.977 3.471 1.00 93.31 101 LEU A O 1
ATOM 810 N N . ALA A 1 102 ? -4.100 5.932 4.988 1.00 91.62 102 ALA A N 1
ATOM 811 C CA . ALA A 1 102 ? -4.978 5.067 4.215 1.00 91.62 102 ALA A CA 1
ATOM 812 C C . ALA A 1 102 ? -5.400 5.719 2.898 1.00 91.62 102 ALA A C 1
ATOM 814 O O . ALA A 1 102 ? -5.287 5.090 1.851 1.00 91.62 102 ALA A O 1
ATOM 815 N N . GLY A 1 103 ? -5.844 6.976 2.930 1.00 90.31 103 GLY A N 1
ATOM 816 C CA . GLY A 1 103 ? -6.437 7.671 1.791 1.00 90.31 103 GLY A CA 1
ATOM 817 C C . GLY A 1 103 ? -5.460 7.930 0.650 1.00 90.31 103 GLY A C 1
ATOM 818 O O . GLY A 1 103 ? -5.818 7.719 -0.506 1.00 90.31 103 GLY A O 1
ATOM 819 N N . VAL A 1 104 ? -4.219 8.316 0.967 1.00 93.12 104 VAL A N 1
ATOM 820 C CA . VAL A 1 104 ? -3.254 8.808 -0.030 1.00 93.12 104 VAL A CA 1
ATOM 821 C C . VAL A 1 104 ? -2.000 7.946 -0.096 1.00 93.12 104 VAL A C 1
ATOM 823 O O . VAL A 1 104 ? -1.620 7.483 -1.168 1.00 93.12 104 VAL A O 1
ATOM 826 N N . LEU A 1 105 ? -1.335 7.701 1.033 1.00 91.12 105 LEU A N 1
ATOM 827 C CA . LEU A 1 105 ? 0.036 7.179 1.003 1.00 91.12 105 LEU A CA 1
ATOM 828 C C . LEU A 1 105 ? 0.142 5.758 0.445 1.00 91.12 105 LEU A C 1
ATOM 830 O O . LEU A 1 105 ? 1.094 5.471 -0.278 1.00 91.12 105 LEU A O 1
ATOM 834 N N . LEU A 1 106 ? -0.853 4.904 0.694 1.00 89.56 106 LEU A N 1
ATOM 835 C CA . LEU A 1 106 ? -0.905 3.556 0.109 1.00 89.56 106 LEU A CA 1
ATOM 836 C C . LEU A 1 106 ? -1.006 3.584 -1.425 1.00 89.56 106 LEU A C 1
ATOM 838 O O . LEU A 1 106 ? -0.550 2.660 -2.095 1.00 89.56 106 LEU A O 1
ATOM 842 N N . LYS A 1 107 ? -1.582 4.648 -1.998 1.00 95.06 107 LYS A N 1
ATOM 843 C CA . LYS A 1 107 ? -1.815 4.765 -3.446 1.00 95.06 107 LYS A CA 1
ATOM 844 C C . LYS A 1 107 ? -0.545 5.166 -4.180 1.00 95.06 107 LYS A C 1
ATOM 846 O O . LYS A 1 107 ? -0.389 4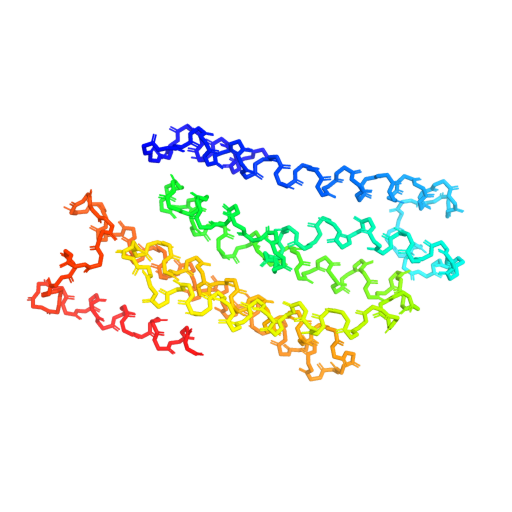.842 -5.352 1.00 95.06 107 LYS A O 1
ATOM 851 N N . MET A 1 108 ? 0.404 5.785 -3.478 1.00 93.31 108 MET A N 1
ATOM 852 C CA . MET A 1 108 ? 1.694 6.168 -4.051 1.00 93.31 108 MET A CA 1
ATOM 853 C C . MET A 1 108 ? 2.503 4.960 -4.534 1.00 93.31 108 MET A C 1
ATOM 855 O O . MET A 1 108 ? 3.259 5.091 -5.490 1.00 93.31 108 MET A O 1
ATOM 859 N N . GLY A 1 109 ? 2.351 3.786 -3.908 1.00 93.31 109 GLY A N 1
ATOM 860 C CA . GLY A 1 109 ? 3.009 2.567 -4.386 1.00 93.31 109 GLY A CA 1
ATOM 861 C C . GLY A 1 109 ? 2.391 2.038 -5.686 1.00 93.31 109 GLY A C 1
ATOM 862 O O . GLY A 1 109 ? 3.121 1.721 -6.618 1.00 93.31 109 GLY A O 1
ATOM 863 N N . GLY A 1 110 ? 1.056 2.031 -5.788 1.00 94.62 110 GLY A N 1
ATOM 864 C CA . GLY A 1 110 ? 0.345 1.639 -7.012 1.00 94.62 110 GLY A CA 1
ATOM 865 C C . GLY A 1 110 ? 0.590 2.604 -8.170 1.00 94.62 110 GLY A C 1
ATOM 866 O O . GLY A 1 110 ? 0.907 2.177 -9.278 1.00 94.62 110 GLY A O 1
ATOM 867 N N . TYR A 1 111 ? 0.559 3.908 -7.889 1.00 96.00 111 TYR A N 1
ATOM 868 C CA . TYR A 1 111 ? 1.011 4.938 -8.824 1.00 96.00 111 TYR A CA 1
ATOM 869 C C . TYR A 1 111 ? 2.466 4.711 -9.254 1.00 96.00 111 TYR A C 1
ATOM 871 O O . TYR A 1 111 ? 2.785 4.826 -10.433 1.00 96.00 111 TYR A O 1
ATOM 879 N N . GLY A 1 112 ? 3.337 4.332 -8.313 1.00 95.25 112 GLY A N 1
ATOM 880 C CA . GLY A 1 112 ? 4.729 3.994 -8.591 1.00 95.25 112 GLY A CA 1
ATOM 881 C C . GLY A 1 112 ? 4.876 2.866 -9.612 1.00 95.25 112 GLY A C 1
ATOM 882 O O . GLY A 1 112 ? 5.640 3.003 -10.567 1.00 95.25 112 GLY A O 1
ATOM 883 N N . PHE A 1 113 ? 4.092 1.792 -9.472 1.00 95.19 113 PHE A N 1
ATOM 884 C CA . PHE A 1 113 ? 4.072 0.710 -10.458 1.00 95.19 113 PHE A CA 1
ATOM 885 C C . PHE A 1 113 ? 3.627 1.182 -11.839 1.00 95.19 113 PHE A C 1
ATOM 887 O O . PHE A 1 113 ? 4.320 0.923 -12.822 1.00 95.19 113 PHE A O 1
ATOM 894 N N . LEU A 1 114 ? 2.503 1.899 -11.899 1.00 95.12 114 LEU A N 1
ATOM 895 C CA . LEU A 1 114 ? 1.924 2.388 -13.149 1.00 95.12 114 LEU A CA 1
ATOM 896 C C . LEU A 1 114 ? 2.841 3.365 -13.878 1.00 95.12 114 LEU A C 1
ATOM 898 O O . LEU A 1 114 ? 2.919 3.326 -15.101 1.00 95.12 114 LEU A O 1
ATOM 902 N N . ARG A 1 115 ? 3.526 4.242 -13.139 1.00 93.56 115 ARG A N 1
ATOM 903 C CA . ARG A 1 115 ? 4.307 5.320 -13.741 1.00 93.56 115 ARG A CA 1
ATOM 904 C C . ARG A 1 115 ? 5.763 4.955 -13.995 1.00 93.56 115 ARG A C 1
ATOM 906 O O . ARG A 1 115 ? 6.303 5.381 -15.005 1.00 93.56 115 ARG A O 1
ATOM 913 N N . PHE A 1 116 ? 6.395 4.202 -13.095 1.00 93.62 116 PHE A N 1
ATOM 914 C CA . PHE A 1 116 ? 7.842 3.971 -13.136 1.00 93.62 116 PHE A CA 1
ATOM 915 C C . PHE A 1 116 ? 8.235 2.510 -13.325 1.00 93.62 116 PHE A C 1
ATOM 917 O O . PHE A 1 116 ? 9.341 2.253 -13.766 1.00 93.62 116 PHE A O 1
ATOM 924 N N . SER A 1 117 ? 7.385 1.541 -12.979 1.00 92.44 117 SER A N 1
ATOM 925 C CA . SER A 1 117 ? 7.764 0.130 -13.126 1.00 92.44 117 SER A CA 1
ATOM 926 C C . SER A 1 117 ? 7.403 -0.406 -14.504 1.00 92.44 117 SER A C 1
ATOM 928 O O . SER A 1 117 ? 8.268 -0.917 -15.207 1.00 92.44 117 SER A O 1
ATOM 930 N N . LEU A 1 118 ? 6.127 -0.291 -14.876 1.00 92.44 118 LEU A N 1
ATOM 931 C CA . LEU A 1 118 ? 5.601 -0.855 -16.117 1.00 92.44 118 LEU A CA 1
ATOM 932 C C . LEU A 1 118 ? 6.214 -0.199 -17.367 1.00 92.44 118 LEU A C 1
ATOM 934 O O . LEU A 1 118 ? 6.671 -0.946 -18.228 1.00 92.44 118 LEU A O 1
ATOM 938 N N . PRO A 1 119 ? 6.287 1.147 -17.479 1.00 92.94 119 PRO A N 1
ATOM 939 C CA . PRO A 1 119 ? 6.779 1.780 -18.702 1.00 92.94 119 PRO A CA 1
ATOM 940 C C . PRO A 1 119 ? 8.305 1.732 -18.832 1.00 92.94 119 PRO A C 1
ATOM 942 O O . PRO A 1 119 ? 8.814 1.545 -19.928 1.00 92.94 119 PRO A O 1
ATOM 945 N N . MET A 1 120 ? 9.040 1.881 -17.721 1.00 93.69 120 MET A N 1
ATOM 946 C CA . MET A 1 120 ? 10.510 1.962 -17.750 1.00 93.69 120 MET A CA 1
ATOM 947 C C . MET A 1 120 ? 11.190 0.589 -17.792 1.00 93.69 120 MET A C 1
ATOM 949 O O . MET A 1 120 ? 12.321 0.487 -18.261 1.00 93.69 120 MET A O 1
ATOM 953 N N . PHE A 1 121 ? 10.533 -0.463 -17.286 1.00 95.50 121 PHE A N 1
ATOM 954 C CA . PHE A 1 121 ? 11.093 -1.818 -17.207 1.00 95.50 121 PHE A CA 1
ATOM 955 C C . PHE A 1 121 ? 10.088 -2.867 -17.725 1.00 95.50 121 PHE A C 1
ATOM 957 O O . PHE A 1 121 ? 9.631 -3.722 -16.950 1.00 95.50 121 PHE A O 1
ATOM 964 N N . PRO A 1 122 ? 9.679 -2.800 -19.006 1.00 94.88 122 PRO A N 1
ATOM 965 C CA . PRO A 1 122 ? 8.638 -3.671 -19.547 1.00 94.88 122 PRO A CA 1
ATOM 966 C C . PRO A 1 122 ? 9.050 -5.149 -19.532 1.00 94.88 122 PRO A C 1
ATOM 968 O O . PRO A 1 122 ? 8.279 -5.991 -19.066 1.00 94.88 122 PRO A O 1
ATOM 971 N N . ASP A 1 123 ? 10.282 -5.471 -19.940 1.00 95.06 123 ASP A N 1
ATOM 972 C CA . ASP A 1 123 ? 10.756 -6.858 -20.042 1.00 95.06 123 ASP A CA 1
ATOM 973 C C . ASP A 1 123 ? 10.819 -7.524 -18.661 1.00 95.06 123 ASP A C 1
ATOM 975 O O . ASP A 1 123 ? 10.319 -8.634 -18.457 1.00 95.06 123 ASP A O 1
ATOM 979 N N . ALA A 1 124 ? 11.365 -6.806 -17.674 1.00 96.56 124 ALA A N 1
ATOM 980 C CA . ALA A 1 124 ? 11.417 -7.273 -16.292 1.00 96.56 124 ALA A CA 1
ATOM 981 C C . ALA A 1 124 ? 10.015 -7.392 -15.669 1.00 96.56 124 ALA A C 1
ATOM 983 O O . ALA A 1 124 ? 9.740 -8.343 -14.936 1.00 96.56 124 ALA A O 1
ATOM 984 N N . SER A 1 125 ? 9.102 -6.468 -15.986 1.00 96.25 125 SER A N 1
ATOM 985 C CA . SER A 1 125 ? 7.723 -6.525 -15.488 1.00 96.25 125 SER A CA 1
ATOM 986 C C . SER A 1 125 ? 6.982 -7.760 -16.008 1.00 96.25 125 SER A C 1
ATOM 988 O O . SER A 1 125 ? 6.266 -8.400 -15.238 1.00 96.25 125 SER A O 1
ATOM 990 N N . HIS A 1 126 ? 7.179 -8.132 -17.277 1.00 95.81 126 HIS A N 1
ATOM 991 C CA . HIS A 1 126 ? 6.634 -9.372 -17.832 1.00 95.81 126 HIS A CA 1
ATOM 992 C C . HIS A 1 126 ? 7.278 -10.615 -17.208 1.00 95.81 126 HIS A C 1
ATOM 994 O O . HIS A 1 126 ? 6.567 -11.551 -16.843 1.00 95.81 126 HIS A O 1
ATOM 1000 N N . LEU A 1 127 ? 8.600 -10.607 -17.010 1.00 96.56 127 LEU A N 1
ATOM 1001 C CA . LEU A 1 127 ? 9.327 -11.711 -16.379 1.00 96.56 127 LEU A CA 1
ATOM 1002 C C . LEU A 1 127 ? 8.812 -12.015 -14.961 1.00 96.56 127 LEU A C 1
ATOM 1004 O O . LEU A 1 127 ? 8.601 -13.176 -14.609 1.00 96.56 127 LEU A O 1
ATOM 1008 N N . PHE A 1 128 ? 8.591 -10.981 -14.145 1.00 97.19 128 PHE A N 1
ATOM 1009 C CA . PHE A 1 128 ? 8.156 -11.132 -12.752 1.00 97.19 128 PHE A CA 1
ATOM 1010 C C . PHE A 1 128 ? 6.635 -11.168 -12.564 1.00 97.19 128 PHE A C 1
ATOM 1012 O O . PHE A 1 128 ? 6.169 -11.305 -11.430 1.00 97.19 128 PHE A O 1
ATOM 1019 N N . GLN A 1 129 ? 5.846 -11.109 -13.639 1.00 97.19 129 GLN A N 1
ATOM 1020 C CA . GLN A 1 129 ? 4.384 -11.148 -13.563 1.00 97.19 129 GLN A CA 1
ATOM 1021 C C . GLN A 1 129 ? 3.848 -12.327 -12.724 1.00 97.19 129 GLN A C 1
ATOM 1023 O O . GLN A 1 129 ? 3.036 -12.079 -11.825 1.00 97.19 129 GLN A O 1
ATOM 1028 N N . PRO A 1 130 ? 4.306 -13.586 -12.911 1.00 97.88 130 PRO A N 1
ATOM 1029 C CA . PRO A 1 130 ? 3.792 -14.707 -12.123 1.00 97.88 130 PRO A CA 1
ATOM 1030 C C . PRO A 1 130 ? 4.092 -14.557 -10.626 1.00 97.88 130 PRO A C 1
ATOM 1032 O O . PRO A 1 130 ? 3.258 -14.896 -9.785 1.00 97.88 130 PRO A O 1
ATOM 1035 N N . ALA A 1 131 ? 5.258 -14.000 -10.283 1.00 97.38 131 ALA A N 1
ATOM 1036 C CA . ALA A 1 131 ? 5.628 -13.730 -8.899 1.00 97.38 131 ALA A CA 1
ATOM 1037 C C . ALA A 1 131 ? 4.725 -12.651 -8.287 1.00 97.38 131 ALA A C 1
ATOM 1039 O O . ALA A 1 131 ? 4.227 -12.827 -7.177 1.00 97.38 131 ALA A O 1
ATOM 1040 N N . MET A 1 132 ? 4.442 -11.572 -9.023 1.00 97.69 132 MET A N 1
ATOM 1041 C CA . MET A 1 132 ? 3.533 -10.515 -8.570 1.00 97.69 132 MET A CA 1
ATOM 1042 C C . MET A 1 132 ? 2.116 -11.036 -8.333 1.00 97.69 132 MET A C 1
ATOM 1044 O O . MET A 1 132 ? 1.495 -10.678 -7.333 1.00 97.69 132 MET A O 1
ATOM 1048 N N . PHE A 1 133 ? 1.628 -11.937 -9.187 1.00 98.06 133 PHE A N 1
ATOM 1049 C CA . PHE A 1 133 ? 0.337 -12.595 -8.989 1.00 98.06 133 PHE A CA 1
ATOM 1050 C C . PHE A 1 133 ? 0.333 -13.491 -7.754 1.00 98.06 133 PHE A C 1
ATOM 1052 O O . PHE A 1 133 ? -0.581 -13.395 -6.936 1.00 98.06 133 PHE A O 1
ATOM 1059 N N . ALA A 1 134 ? 1.369 -14.312 -7.570 1.00 98.19 134 ALA A N 1
ATOM 1060 C CA . ALA A 1 134 ? 1.491 -15.167 -6.394 1.00 98.19 134 ALA A CA 1
ATOM 1061 C C . ALA A 1 134 ? 1.520 -14.348 -5.091 1.00 98.19 134 ALA A C 1
ATOM 1063 O O . ALA A 1 134 ? 0.783 -14.656 -4.154 1.00 98.19 134 ALA A O 1
ATOM 1064 N N . LEU A 1 135 ? 2.312 -13.270 -5.044 1.00 97.81 135 LEU A N 1
ATOM 1065 C CA . LEU A 1 135 ? 2.394 -12.377 -3.883 1.00 97.81 135 LEU A CA 1
ATOM 1066 C C . LEU A 1 135 ? 1.070 -11.652 -3.618 1.00 97.81 135 LEU A C 1
ATOM 1068 O O . LEU A 1 135 ? 0.685 -11.486 -2.461 1.00 97.81 135 LEU A O 1
ATOM 1072 N N . ALA A 1 136 ? 0.360 -11.238 -4.668 1.00 98.06 136 ALA A N 1
ATOM 1073 C CA . ALA A 1 136 ? -0.926 -10.567 -4.543 1.00 98.06 136 ALA A CA 1
ATOM 1074 C C . ALA A 1 136 ? -2.022 -11.505 -4.017 1.00 98.06 136 ALA A C 1
ATOM 1076 O O . ALA A 1 136 ? -2.734 -11.148 -3.079 1.00 98.06 136 ALA A O 1
ATOM 1077 N N . VAL A 1 137 ? -2.118 -12.726 -4.553 1.00 98.25 137 VAL A N 1
ATOM 1078 C CA . VAL A 1 137 ? -3.054 -13.750 -4.061 1.00 98.25 137 VAL A CA 1
ATOM 1079 C C . VAL A 1 137 ? -2.722 -14.131 -2.620 1.00 98.25 137 VAL A C 1
ATOM 1081 O O . VAL A 1 137 ? -3.623 -14.196 -1.782 1.00 98.25 137 VAL A O 1
ATOM 1084 N N . ALA A 1 138 ? -1.436 -14.314 -2.303 1.00 98.06 138 ALA A N 1
ATOM 1085 C CA . ALA A 1 138 ? -0.994 -14.554 -0.935 1.00 98.06 138 ALA A CA 1
ATOM 1086 C C . ALA A 1 138 ? -1.411 -13.405 -0.009 1.00 98.06 138 ALA A C 1
ATOM 1088 O O . ALA A 1 138 ? -1.956 -13.667 1.058 1.00 98.06 138 ALA A O 1
ATOM 1089 N N . ALA A 1 139 ? -1.225 -12.146 -0.422 1.00 97.31 139 ALA A N 1
ATOM 1090 C CA . ALA A 1 139 ? -1.647 -10.982 0.350 1.00 97.31 139 ALA A CA 1
ATOM 1091 C C . ALA A 1 139 ? -3.160 -10.984 0.605 1.00 97.31 139 ALA A C 1
ATOM 1093 O O . ALA A 1 139 ? -3.560 -10.850 1.760 1.00 97.31 139 ALA A O 1
ATOM 1094 N N . ILE A 1 140 ? -3.981 -11.194 -0.429 1.00 98.06 140 ILE A N 1
ATOM 1095 C CA . ILE A 1 140 ? -5.447 -11.246 -0.316 1.00 98.06 140 ILE A CA 1
ATOM 1096 C C . ILE A 1 140 ? -5.859 -12.321 0.692 1.00 98.06 140 ILE A C 1
ATOM 1098 O O . ILE A 1 140 ? -6.470 -12.011 1.709 1.00 98.06 140 ILE A O 1
ATOM 1102 N N . VAL A 1 141 ? -5.469 -13.577 0.467 1.00 97.88 141 VAL A N 1
ATOM 1103 C CA . VAL A 1 141 ? -5.918 -14.698 1.305 1.00 97.88 141 VAL A CA 1
ATOM 1104 C C . VAL A 1 141 ? -5.378 -14.576 2.729 1.00 97.88 141 VAL A C 1
ATOM 1106 O O . VAL A 1 141 ? -6.138 -14.646 3.695 1.00 97.88 141 VAL A O 1
ATOM 1109 N N . TYR A 1 142 ? -4.068 -14.367 2.881 1.00 97.62 142 TYR A N 1
ATOM 1110 C CA . TYR A 1 142 ? -3.429 -14.329 4.193 1.00 97.62 142 TYR A CA 1
ATOM 1111 C C . TYR A 1 142 ? -3.948 -13.167 5.038 1.00 97.62 142 TYR A C 1
ATOM 1113 O O . TYR A 1 142 ? -4.340 -13.371 6.186 1.00 97.62 142 TYR A O 1
ATOM 1121 N N . THR A 1 143 ? -3.981 -11.947 4.493 1.00 97.00 143 THR A N 1
ATOM 1122 C CA . THR A 1 143 ? -4.368 -10.783 5.300 1.00 97.00 143 THR A CA 1
ATOM 1123 C C . THR A 1 143 ? -5.858 -10.728 5.593 1.00 97.00 143 THR A C 1
ATOM 1125 O O . THR A 1 143 ? -6.214 -10.272 6.676 1.00 97.00 143 THR A O 1
ATOM 1128 N N . SER A 1 144 ? -6.718 -11.289 4.738 1.00 96.56 144 SER A N 1
ATOM 1129 C CA . SER A 1 144 ? -8.133 -11.494 5.069 1.00 96.56 144 SER A CA 1
ATOM 1130 C C . SER A 1 144 ? -8.319 -12.472 6.236 1.00 96.56 144 SER A C 1
ATOM 1132 O O . SER A 1 144 ? -9.093 -12.190 7.152 1.00 96.56 144 SER A O 1
ATOM 1134 N N . LEU A 1 145 ? -7.570 -13.582 6.275 1.00 97.38 145 LEU A N 1
ATOM 1135 C CA . LEU A 1 145 ? -7.604 -14.519 7.409 1.00 97.38 145 LEU A CA 1
ATOM 1136 C C . LEU A 1 145 ? -7.065 -13.882 8.697 1.00 97.38 145 LEU A C 1
ATOM 1138 O O . LEU A 1 145 ? -7.624 -14.082 9.778 1.00 97.38 145 LEU A O 1
ATOM 1142 N N . VAL A 1 146 ? -6.002 -13.081 8.592 1.00 97.06 146 VAL A N 1
ATOM 1143 C CA . VAL A 1 146 ? -5.462 -12.328 9.730 1.00 97.06 146 VAL A CA 1
ATOM 1144 C C . VAL A 1 146 ? -6.467 -11.283 10.216 1.00 97.06 146 VAL A C 1
ATOM 1146 O O . VAL A 1 146 ? -6.659 -11.175 11.428 1.00 97.06 146 VAL A O 1
ATOM 1149 N N . ALA A 1 147 ? -7.137 -10.560 9.308 1.00 95.88 147 ALA A N 1
ATOM 1150 C CA . ALA A 1 147 ? -8.171 -9.572 9.622 1.00 95.88 147 ALA A CA 1
ATOM 1151 C C . ALA A 1 147 ? -9.326 -10.196 10.415 1.00 95.88 147 ALA A C 1
ATOM 1153 O O . ALA A 1 147 ? -9.743 -9.631 11.424 1.00 95.88 147 ALA A O 1
ATOM 1154 N N . TRP A 1 148 ? -9.778 -11.392 10.021 1.00 94.38 148 TRP A N 1
ATOM 1155 C CA . TRP A 1 148 ? -10.851 -12.121 10.706 1.00 94.38 148 TRP A CA 1
ATOM 1156 C C . TRP A 1 148 ? -10.535 -12.428 12.178 1.00 94.38 148 TRP A C 1
ATOM 1158 O O . TRP A 1 148 ? -11.426 -12.441 13.024 1.00 94.38 148 TRP A O 1
ATOM 1168 N N . ARG A 1 149 ? -9.257 -12.638 12.507 1.00 96.31 149 ARG A N 1
ATOM 1169 C CA . ARG A 1 149 ? -8.796 -12.901 13.878 1.00 96.31 149 ARG A CA 1
ATOM 1170 C C . ARG A 1 149 ? -8.446 -11.646 14.681 1.00 96.31 149 ARG A C 1
ATOM 1172 O O . ARG A 1 149 ? -8.080 -11.786 15.847 1.00 96.31 149 ARG A O 1
ATOM 1179 N N . GLN A 1 150 ? -8.520 -10.445 14.102 1.00 96.81 150 GLN A N 1
ATOM 1180 C CA . GLN A 1 150 ? -8.196 -9.223 14.840 1.00 96.81 150 GLN A CA 1
ATOM 1181 C C . GLN A 1 150 ? -9.281 -8.878 15.860 1.00 96.81 150 GLN A C 1
ATOM 1183 O O . GLN A 1 150 ? -10.469 -8.942 15.563 1.00 96.81 150 GLN A O 1
ATOM 1188 N N . THR A 1 151 ? -8.856 -8.441 17.045 1.00 95.94 151 THR A N 1
ATOM 1189 C CA . THR A 1 151 ? -9.736 -7.884 18.086 1.00 95.94 151 THR A CA 1
ATOM 1190 C C . THR A 1 151 ? -9.688 -6.356 18.145 1.00 95.94 151 THR A C 1
ATOM 1192 O O . THR A 1 151 ? -10.573 -5.743 18.734 1.00 95.94 151 THR A O 1
ATOM 1195 N N . ASP A 1 152 ? -8.690 -5.728 17.512 1.00 96.31 152 ASP A N 1
ATOM 1196 C CA . ASP A 1 152 ? -8.545 -4.271 17.426 1.00 96.31 152 ASP A CA 1
ATOM 1197 C C . ASP A 1 152 ? -9.166 -3.749 16.122 1.00 96.31 152 ASP A C 1
ATOM 1199 O O . ASP A 1 152 ? -8.806 -4.178 15.021 1.00 96.31 152 ASP A O 1
ATOM 1203 N N . MET A 1 153 ? -10.078 -2.785 16.250 1.00 94.81 153 MET A N 1
ATOM 1204 C CA . MET A 1 153 ? -10.838 -2.236 15.130 1.00 94.81 153 MET A CA 1
ATOM 1205 C C . MET A 1 153 ? -9.953 -1.530 14.087 1.00 94.81 153 MET A C 1
ATOM 1207 O O . MET A 1 153 ? -10.186 -1.653 12.884 1.00 94.81 153 MET A O 1
ATOM 1211 N N . LYS A 1 154 ? -8.897 -0.817 14.510 1.00 95.81 154 LYS A N 1
ATOM 1212 C CA . LYS A 1 154 ? -7.966 -0.173 13.569 1.00 95.81 154 LYS A CA 1
ATOM 1213 C C . LYS A 1 154 ? -7.100 -1.206 12.853 1.00 95.81 154 LYS A C 1
ATOM 1215 O O . LYS A 1 154 ? -6.820 -1.025 11.668 1.00 95.81 154 LYS A O 1
ATOM 1220 N N . LYS A 1 155 ? -6.693 -2.286 13.537 1.00 95.94 155 LYS A N 1
ATOM 1221 C CA . LYS A 1 155 ? -5.967 -3.397 12.890 1.00 95.94 155 LYS A CA 1
ATOM 1222 C C . LYS A 1 155 ? -6.823 -4.085 11.841 1.00 95.94 155 LYS A C 1
ATOM 1224 O O . LYS A 1 155 ? -6.314 -4.353 10.758 1.00 95.94 155 LYS A O 1
ATOM 1229 N N . LEU A 1 156 ? -8.096 -4.344 12.142 1.00 96.69 156 LEU A N 1
ATOM 1230 C CA . LEU A 1 156 ? -9.028 -4.973 11.205 1.00 96.69 156 LEU A CA 1
ATOM 1231 C C . LEU A 1 156 ? -9.104 -4.177 9.896 1.00 96.69 156 LEU A C 1
ATOM 1233 O O . LEU A 1 156 ? -8.866 -4.739 8.828 1.00 96.69 156 LEU A O 1
ATOM 1237 N N . ILE A 1 157 ? -9.332 -2.860 9.983 1.00 96.62 157 ILE A N 1
ATOM 1238 C CA . ILE A 1 157 ? -9.374 -1.992 8.797 1.00 96.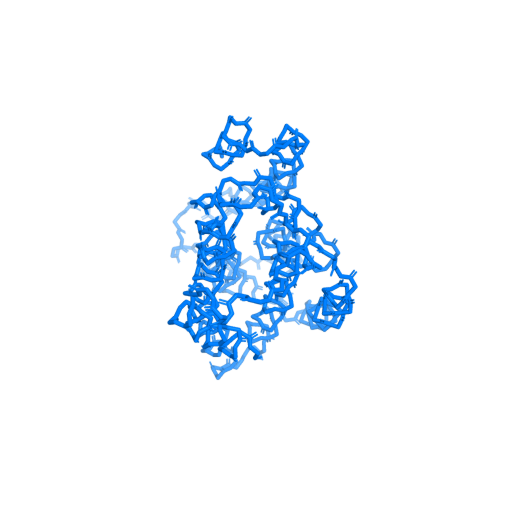62 157 ILE A CA 1
ATOM 1239 C C . ILE A 1 157 ? -8.020 -2.001 8.081 1.00 96.62 157 ILE A C 1
ATOM 1241 O O . ILE A 1 157 ? -7.975 -2.199 6.872 1.00 96.62 157 ILE A O 1
ATOM 1245 N N . ALA A 1 158 ? -6.907 -1.862 8.806 1.00 97.06 158 ALA A N 1
ATOM 1246 C CA . ALA A 1 158 ? -5.579 -1.851 8.196 1.00 97.06 158 ALA A CA 1
ATOM 1247 C C . ALA A 1 158 ? -5.251 -3.148 7.434 1.00 97.06 158 ALA A C 1
ATOM 1249 O O . ALA A 1 158 ? -4.692 -3.076 6.343 1.00 97.06 158 ALA A O 1
ATOM 1250 N N . TYR A 1 159 ? -5.610 -4.322 7.961 1.00 97.44 159 TYR A N 1
ATOM 1251 C CA . TYR A 1 159 ? -5.417 -5.586 7.243 1.00 97.44 159 TYR A CA 1
ATOM 1252 C C . TYR A 1 159 ? -6.365 -5.727 6.050 1.00 97.44 159 TYR A C 1
ATOM 1254 O O . TYR A 1 159 ? -5.928 -6.205 5.006 1.00 97.44 159 TYR A O 1
ATOM 1262 N N . SER A 1 160 ? -7.610 -5.244 6.145 1.00 96.38 160 SER A N 1
ATOM 1263 C CA . SER A 1 160 ? -8.498 -5.186 4.973 1.00 96.38 160 SER A CA 1
ATOM 1264 C C . SER A 1 160 ? -7.896 -4.327 3.852 1.00 96.38 160 SER A C 1
ATOM 1266 O O . SER A 1 160 ? -7.911 -4.725 2.689 1.00 96.38 160 SER A O 1
ATOM 1268 N N . SER A 1 161 ? -7.237 -3.213 4.200 1.00 96.56 161 SER A N 1
ATOM 1269 C CA . SER A 1 161 ? -6.526 -2.368 3.239 1.00 96.56 161 SER A CA 1
ATOM 1270 C C . SER A 1 161 ? -5.401 -3.116 2.528 1.00 96.56 161 SER A C 1
ATOM 1272 O O . SER A 1 161 ? -5.189 -2.898 1.337 1.00 96.56 161 SER A O 1
ATOM 1274 N N . VAL A 1 162 ? -4.685 -4.007 3.223 1.00 97.25 162 VAL A N 1
ATOM 1275 C CA . VAL A 1 162 ? -3.648 -4.842 2.596 1.00 97.25 162 VAL A CA 1
ATOM 1276 C C . VAL A 1 162 ? -4.260 -5.773 1.550 1.00 97.25 162 VAL A C 1
ATOM 1278 O O . VAL A 1 162 ? -3.754 -5.835 0.430 1.00 97.25 162 VAL A O 1
ATOM 1281 N N . ALA A 1 163 ? -5.378 -6.429 1.870 1.00 97.31 163 ALA A N 1
ATOM 1282 C CA . ALA A 1 163 ? -6.085 -7.288 0.923 1.00 97.31 163 ALA A CA 1
ATOM 1283 C C . ALA A 1 163 ? -6.541 -6.505 -0.324 1.00 97.31 163 ALA A C 1
ATOM 1285 O O . ALA A 1 163 ? -6.271 -6.927 -1.450 1.00 97.31 163 ALA A O 1
ATOM 1286 N N . HIS A 1 164 ? -7.129 -5.313 -0.148 1.00 97.56 164 HIS A N 1
ATOM 1287 C CA . HIS A 1 164 ? -7.513 -4.441 -1.267 1.00 97.56 164 HIS A CA 1
ATOM 1288 C C . HIS A 1 164 ? -6.332 -4.032 -2.149 1.00 97.56 164 HIS A C 1
ATOM 1290 O O . HIS A 1 164 ? -6.466 -3.966 -3.370 1.00 97.56 164 HIS A O 1
ATOM 1296 N N . MET A 1 165 ? -5.167 -3.767 -1.557 1.00 97.25 165 MET A N 1
ATOM 1297 C CA . MET A 1 165 ? -3.964 -3.455 -2.329 1.00 97.25 165 MET A CA 1
ATOM 1298 C C . MET A 1 165 ? -3.420 -4.676 -3.084 1.00 97.25 165 MET A C 1
ATOM 1300 O O . MET A 1 165 ? -2.858 -4.500 -4.160 1.00 97.25 165 MET A O 1
ATOM 1304 N N . GLY A 1 166 ? -3.672 -5.901 -2.614 1.00 97.25 166 GLY A N 1
ATOM 1305 C CA . GLY A 1 166 ? -3.428 -7.116 -3.396 1.00 97.25 166 GLY A CA 1
ATOM 1306 C C . GLY A 1 166 ? -4.232 -7.152 -4.704 1.00 97.25 166 GLY A C 1
ATOM 1307 O O . GLY A 1 166 ? -3.672 -7.442 -5.759 1.00 97.25 166 GLY A O 1
ATOM 1308 N N . PHE A 1 167 ? -5.513 -6.761 -4.684 1.00 97.19 167 PHE A N 1
ATOM 1309 C CA . PHE A 1 167 ? -6.308 -6.632 -5.917 1.00 97.19 167 PHE A CA 1
ATOM 1310 C C . PHE A 1 167 ? -5.754 -5.558 -6.862 1.00 97.19 167 PHE A C 1
ATOM 1312 O O . PHE A 1 167 ? -5.723 -5.764 -8.075 1.00 97.19 167 PHE A O 1
ATOM 1319 N N . VAL A 1 168 ? -5.258 -4.440 -6.317 1.00 97.75 168 VAL A N 1
ATOM 1320 C CA . VAL A 1 168 ? -4.566 -3.409 -7.110 1.00 97.75 168 VAL A CA 1
ATOM 1321 C C . VAL A 1 168 ? -3.338 -4.007 -7.798 1.00 97.75 168 VAL A C 1
ATOM 1323 O O . VAL A 1 168 ? -3.172 -3.808 -8.997 1.00 97.75 168 VAL A O 1
ATOM 1326 N N . THR A 1 169 ? -2.513 -4.787 -7.092 1.00 97.19 169 THR A N 1
ATOM 1327 C CA . THR A 1 169 ? -1.359 -5.470 -7.697 1.00 97.19 169 THR A CA 1
ATOM 1328 C C . THR A 1 169 ? -1.773 -6.397 -8.842 1.00 97.19 169 THR A C 1
ATOM 1330 O O . THR A 1 169 ? -1.152 -6.347 -9.902 1.00 97.19 169 THR A O 1
ATOM 1333 N N . LEU A 1 170 ? -2.832 -7.200 -8.676 1.00 97.38 170 LEU A N 1
ATOM 1334 C CA . LEU A 1 170 ? -3.338 -8.070 -9.748 1.00 97.38 170 LEU A CA 1
ATOM 1335 C C . LEU A 1 170 ? -3.771 -7.273 -10.981 1.00 97.38 170 LEU A C 1
ATOM 1337 O O . LEU A 1 170 ? -3.395 -7.620 -12.098 1.00 97.38 170 LEU A O 1
ATOM 1341 N N . GLY A 1 171 ? -4.531 -6.193 -10.785 1.00 97.31 171 GLY A N 1
ATOM 1342 C CA . GLY A 1 171 ? -5.006 -5.363 -11.889 1.00 97.31 171 GLY A CA 1
ATOM 1343 C C . GLY A 1 171 ? -3.862 -4.675 -12.639 1.00 97.31 171 GLY A C 1
ATOM 1344 O O . GLY A 1 171 ? -3.807 -4.748 -13.867 1.00 97.31 171 GLY A O 1
ATOM 1345 N N . VAL A 1 172 ? -2.900 -4.098 -11.910 1.00 96.88 172 VAL A N 1
ATOM 1346 C CA . VAL A 1 172 ? -1.715 -3.427 -12.476 1.00 96.88 172 VAL A CA 1
ATOM 1347 C C . VAL A 1 172 ? -0.872 -4.386 -13.320 1.00 96.88 172 VAL A C 1
ATOM 1349 O O . VAL A 1 172 ? -0.526 -4.061 -14.451 1.00 96.88 172 VAL A O 1
ATOM 1352 N N . PHE A 1 173 ? -0.577 -5.583 -12.807 1.00 97.00 173 PHE A N 1
ATOM 1353 C CA . PHE A 1 173 ? 0.261 -6.573 -13.498 1.00 97.00 173 PHE A CA 1
ATOM 1354 C C . PHE A 1 173 ? -0.528 -7.489 -14.448 1.00 97.00 173 PHE A C 1
ATOM 1356 O O . PHE A 1 173 ? 0.016 -8.460 -14.969 1.00 97.00 173 PHE A O 1
ATOM 1363 N N . SER A 1 174 ? -1.807 -7.201 -14.705 1.00 96.44 174 SER A N 1
ATOM 1364 C CA . SER A 1 174 ? -2.584 -7.919 -15.724 1.00 96.44 174 SER A CA 1
ATOM 1365 C C . SER A 1 174 ? -2.164 -7.566 -17.151 1.00 96.44 174 SER A C 1
ATOM 1367 O O . SER A 1 174 ? -2.433 -8.341 -18.062 1.00 96.44 174 SER A O 1
ATOM 1369 N N . PHE A 1 175 ? -1.535 -6.398 -17.345 1.00 93.69 175 PHE A N 1
ATOM 1370 C CA . PHE A 1 175 ? -1.240 -5.807 -18.657 1.00 93.69 175 PHE A CA 1
ATOM 1371 C C . PHE A 1 175 ? -2.468 -5.677 -19.571 1.00 93.69 175 PHE A C 1
ATOM 1373 O O . PHE A 1 175 ? -2.345 -5.609 -20.791 1.00 93.69 175 PHE A O 1
ATOM 1380 N N . THR A 1 176 ? -3.664 -5.624 -18.983 1.00 96.56 176 THR A N 1
ATOM 1381 C CA . THR A 1 176 ? -4.912 -5.362 -19.702 1.00 96.56 176 THR A CA 1
ATOM 1382 C C . THR A 1 176 ? -5.424 -3.978 -19.343 1.00 96.56 176 THR A C 1
ATOM 1384 O O . THR A 1 176 ? -5.321 -3.551 -18.191 1.00 96.56 176 THR A O 1
ATOM 1387 N N . GLU A 1 177 ? -6.021 -3.286 -20.311 1.00 96.00 177 GLU A N 1
ATOM 1388 C CA . GLU A 1 177 ? -6.625 -1.973 -20.073 1.00 96.00 177 GLU A CA 1
ATOM 1389 C C . GLU A 1 177 ? -7.676 -2.040 -18.955 1.00 96.00 177 GLU A C 1
ATOM 1391 O O . GLU A 1 177 ? -7.643 -1.242 -18.019 1.00 96.00 177 GLU A O 1
ATOM 1396 N N . VAL A 1 178 ? -8.540 -3.059 -18.994 1.00 97.88 178 VAL A N 1
ATOM 1397 C CA . VAL A 1 178 ? -9.582 -3.289 -17.983 1.00 97.88 178 VAL A CA 1
ATOM 1398 C C . VAL A 1 178 ? -8.975 -3.517 -16.597 1.00 97.88 178 VAL A C 1
ATOM 1400 O O . VAL A 1 178 ? -9.454 -2.950 -15.616 1.00 97.88 178 VAL A O 1
ATOM 1403 N N . GLY A 1 179 ? -7.907 -4.312 -16.490 1.00 97.25 179 GLY A N 1
ATOM 1404 C CA . GLY A 1 179 ? -7.255 -4.568 -15.207 1.00 97.25 179 GLY A CA 1
ATOM 1405 C C . GLY A 1 179 ? -6.562 -3.331 -14.632 1.00 97.25 179 GLY A C 1
ATOM 1406 O O . GLY A 1 179 ? -6.681 -3.069 -13.434 1.00 97.25 179 GLY A O 1
ATOM 1407 N N . VAL A 1 180 ? -5.908 -2.522 -15.472 1.00 96.75 180 VAL A N 1
ATOM 1408 C CA . VAL A 1 180 ? -5.289 -1.255 -15.051 1.00 96.75 180 VAL A CA 1
ATOM 1409 C C . VAL A 1 180 ? -6.351 -0.244 -14.612 1.00 96.75 180 VAL A C 1
ATOM 1411 O O . VAL A 1 180 ? -6.225 0.348 -13.539 1.00 96.75 180 VAL A O 1
ATOM 1414 N N . GLN A 1 181 ? -7.429 -0.080 -15.384 1.00 97.88 181 GLN A N 1
ATOM 1415 C CA . GLN A 1 181 ? -8.554 0.785 -15.014 1.00 97.88 181 GLN A CA 1
ATOM 1416 C C . GLN A 1 181 ? -9.209 0.327 -13.705 1.00 97.88 181 GLN A C 1
ATOM 1418 O O . GLN A 1 181 ? -9.463 1.149 -12.825 1.00 97.88 181 GLN A O 1
ATOM 1423 N N . GLY A 1 182 ? -9.408 -0.983 -13.531 1.00 97.88 182 GLY A N 1
ATOM 1424 C CA . GLY A 1 182 ? -9.917 -1.570 -12.294 1.00 97.88 182 GLY A CA 1
ATOM 1425 C C . GLY A 1 182 ? -9.005 -1.302 -11.094 1.00 97.88 182 GLY A C 1
ATOM 1426 O O . GLY A 1 182 ? -9.487 -0.917 -10.032 1.00 97.88 182 GLY A O 1
ATOM 1427 N N . ALA A 1 183 ? -7.684 -1.416 -11.259 1.00 97.38 183 ALA A N 1
ATOM 1428 C CA . ALA A 1 183 ? -6.723 -1.097 -10.205 1.00 97.38 183 ALA A CA 1
ATOM 1429 C C . ALA A 1 183 ? -6.748 0.389 -9.812 1.00 97.38 183 ALA A C 1
ATOM 1431 O O . ALA A 1 183 ? -6.700 0.714 -8.624 1.00 97.38 183 ALA A O 1
ATOM 1432 N N . ILE A 1 184 ? -6.851 1.296 -10.788 1.00 97.31 184 ILE A N 1
ATOM 1433 C CA . ILE A 1 184 ? -6.980 2.738 -10.539 1.00 97.31 184 ILE A CA 1
ATOM 1434 C C . ILE A 1 184 ? -8.286 3.034 -9.804 1.00 97.31 184 ILE A C 1
ATOM 1436 O O . ILE A 1 184 ? -8.273 3.720 -8.780 1.00 97.31 184 ILE A O 1
ATOM 1440 N N . PHE A 1 185 ? -9.400 2.478 -10.279 1.00 97.50 185 PHE A N 1
ATOM 1441 C CA . PHE A 1 185 ? -10.695 2.626 -9.628 1.00 97.50 185 PHE A CA 1
ATOM 1442 C C . PHE A 1 185 ? -10.653 2.114 -8.186 1.00 97.50 185 PHE A C 1
ATOM 1444 O O . PHE A 1 185 ? -11.060 2.835 -7.278 1.00 97.50 185 PHE A O 1
ATOM 1451 N N . GLN A 1 186 ? -10.073 0.933 -7.959 1.00 97.19 186 GLN A N 1
ATOM 1452 C CA . GLN A 1 186 ? -9.909 0.352 -6.629 1.00 97.19 186 GLN A CA 1
ATOM 1453 C C . GLN A 1 186 ? -9.047 1.226 -5.714 1.00 97.19 186 GLN A C 1
ATOM 1455 O O . GLN A 1 186 ? -9.351 1.378 -4.534 1.00 97.19 186 GLN A O 1
ATOM 1460 N N . MET A 1 187 ? -7.971 1.827 -6.227 1.00 97.25 187 MET A N 1
ATOM 1461 C CA . MET A 1 187 ? -7.155 2.769 -5.459 1.00 97.25 187 MET A CA 1
ATOM 1462 C C . MET A 1 187 ? -7.960 3.999 -5.033 1.00 97.25 187 MET A C 1
ATOM 1464 O O . MET A 1 187 ? -7.867 4.416 -3.877 1.00 97.25 187 MET A O 1
ATOM 1468 N N . ILE A 1 188 ? -8.759 4.564 -5.936 1.00 97.06 188 ILE A N 1
ATOM 1469 C CA . ILE A 1 188 ? -9.583 5.742 -5.654 1.00 97.06 188 ILE A CA 1
ATOM 1470 C C . ILE A 1 188 ? -10.692 5.386 -4.657 1.00 97.06 188 ILE A C 1
ATOM 1472 O O . ILE A 1 188 ? -10.779 6.016 -3.601 1.00 97.06 188 ILE A O 1
ATOM 1476 N N . SER A 1 189 ? -11.490 4.352 -4.938 1.00 96.88 189 SER A N 1
ATOM 1477 C CA . SER A 1 189 ? -12.612 3.923 -4.093 1.00 96.88 189 SER A CA 1
ATOM 1478 C C . SER A 1 189 ? -12.140 3.577 -2.681 1.00 96.88 189 SER A C 1
ATOM 1480 O O . SER A 1 189 ? -12.621 4.153 -1.704 1.00 96.88 189 SER A O 1
ATOM 1482 N N . HIS A 1 190 ? -11.106 2.740 -2.561 1.00 97.62 190 HIS A N 1
ATOM 1483 C CA . HIS A 1 190 ? -10.502 2.391 -1.282 1.00 97.62 190 HIS A CA 1
ATOM 1484 C C . HIS A 1 190 ? -9.942 3.629 -0.572 1.00 97.62 190 HIS A C 1
ATOM 1486 O O . HIS A 1 190 ? -9.980 3.702 0.651 1.00 97.62 190 HIS A O 1
ATOM 1492 N N . GLY A 1 191 ? -9.418 4.622 -1.300 1.00 95.94 191 GLY A N 1
ATOM 1493 C CA . GLY A 1 191 ? -8.998 5.918 -0.753 1.00 95.94 191 GLY A CA 1
ATOM 1494 C C . GLY A 1 191 ? -10.088 6.606 0.053 1.00 95.94 191 GLY A C 1
ATOM 1495 O O . GLY A 1 191 ? -9.863 6.945 1.214 1.00 95.94 191 GLY A O 1
ATOM 1496 N N . PHE A 1 192 ? -11.273 6.739 -0.532 1.00 97.00 192 PHE A N 1
ATOM 1497 C CA . PHE A 1 192 ? -12.421 7.347 0.134 1.00 97.00 192 PHE A CA 1
ATOM 1498 C C . PHE A 1 192 ? -12.982 6.467 1.255 1.00 97.00 192 PHE A C 1
ATOM 1500 O O . PHE A 1 192 ? -13.217 6.950 2.363 1.00 97.00 192 PHE A O 1
ATOM 1507 N N . ILE A 1 193 ? -13.157 5.172 0.990 1.00 97.56 193 ILE A N 1
ATOM 1508 C CA . ILE A 1 193 ? -13.821 4.245 1.912 1.00 97.56 193 ILE A CA 1
ATOM 1509 C C . ILE A 1 193 ? -12.974 4.008 3.167 1.00 97.56 193 ILE A C 1
ATOM 1511 O O . ILE A 1 193 ? -13.466 4.166 4.283 1.00 97.56 193 ILE A O 1
ATOM 1515 N N . SER A 1 194 ? -11.682 3.709 3.012 1.00 96.25 194 SER A N 1
ATOM 1516 C CA . SER A 1 194 ? -10.795 3.474 4.159 1.00 96.25 194 SER A CA 1
ATOM 1517 C C . SER A 1 194 ? -10.602 4.734 5.007 1.00 96.25 194 SER A C 1
ATOM 1519 O O . SER A 1 194 ? -10.606 4.650 6.235 1.00 96.25 194 SER A O 1
ATOM 1521 N N . ALA A 1 195 ? -10.501 5.913 4.382 1.00 96.56 195 ALA A N 1
ATOM 1522 C CA . ALA A 1 195 ? -10.465 7.192 5.087 1.00 96.56 195 ALA A CA 1
ATOM 1523 C C . ALA A 1 195 ? -11.724 7.399 5.943 1.00 96.56 195 ALA A C 1
ATOM 1525 O O . ALA A 1 195 ? -11.617 7.741 7.123 1.00 96.56 195 ALA A O 1
ATOM 1526 N N . ALA A 1 196 ? -12.905 7.137 5.379 1.00 97.12 196 ALA A N 1
ATOM 1527 C CA . ALA A 1 196 ? -14.164 7.220 6.107 1.00 97.12 196 ALA A CA 1
ATOM 1528 C C . ALA A 1 196 ? -14.217 6.221 7.273 1.00 97.12 196 ALA A C 1
ATOM 1530 O O . ALA A 1 196 ? -14.549 6.611 8.390 1.00 97.12 196 ALA A O 1
ATOM 1531 N N . LEU A 1 197 ? -13.816 4.964 7.060 1.00 96.81 197 LEU A N 1
ATOM 1532 C CA . LEU A 1 197 ? -13.779 3.945 8.113 1.00 96.81 197 LEU A CA 1
ATOM 1533 C C . LEU A 1 197 ? -12.822 4.317 9.254 1.00 96.81 197 LEU A C 1
ATOM 1535 O O . LEU A 1 197 ? -13.194 4.204 10.423 1.00 96.81 197 LEU A O 1
ATOM 1539 N N . PHE A 1 198 ? -11.619 4.816 8.952 1.00 97.06 198 PHE A N 1
ATOM 1540 C CA . PHE A 1 198 ? -10.684 5.277 9.984 1.00 97.06 198 PHE A CA 1
ATOM 1541 C C . PHE A 1 198 ? -11.199 6.500 10.743 1.00 97.06 198 PHE A C 1
ATOM 1543 O O . PHE A 1 198 ? -10.982 6.591 11.953 1.00 97.06 198 PHE A O 1
ATOM 1550 N N . LEU A 1 199 ? -11.890 7.422 10.065 1.00 96.25 199 LEU A N 1
ATOM 1551 C CA . LEU A 1 199 ? -12.531 8.565 10.711 1.00 96.25 199 LEU A CA 1
ATOM 1552 C C . LEU A 1 199 ? -13.647 8.108 11.653 1.00 96.25 199 LEU A C 1
ATOM 1554 O O . LEU A 1 199 ? -13.673 8.519 12.809 1.00 96.25 199 LEU A O 1
ATOM 1558 N N . ILE A 1 200 ? -14.528 7.225 11.175 1.00 95.31 200 ILE A N 1
ATOM 1559 C CA . ILE A 1 200 ? -15.609 6.618 11.953 1.00 95.31 200 ILE A CA 1
ATOM 1560 C C . ILE A 1 200 ? -15.003 5.967 13.198 1.00 95.31 200 ILE A C 1
ATOM 1562 O O . ILE A 1 200 ? -15.253 6.432 14.306 1.00 95.31 200 ILE A O 1
ATOM 1566 N N . VAL A 1 201 ? -14.104 4.999 13.057 1.00 94.38 201 VAL A N 1
ATOM 1567 C CA . VAL A 1 201 ? -13.489 4.332 14.216 1.00 94.38 201 VAL A CA 1
ATOM 1568 C C . VAL A 1 201 ? -12.772 5.311 15.150 1.00 94.38 201 VAL A C 1
ATOM 1570 O O . VAL A 1 201 ? -12.843 5.152 16.367 1.00 94.38 201 VAL A O 1
ATOM 1573 N N . GLY A 1 202 ? -12.153 6.365 14.614 1.00 93.62 202 GLY A N 1
ATOM 1574 C CA . GLY A 1 202 ? -11.591 7.460 15.406 1.00 93.62 202 GLY A CA 1
ATOM 1575 C C . GLY A 1 202 ? -12.623 8.163 16.296 1.00 93.62 202 GLY A C 1
ATOM 1576 O O . GLY A 1 202 ? -12.371 8.355 17.479 1.00 93.62 202 GLY A O 1
ATOM 1577 N N . VAL A 1 203 ? -13.815 8.463 15.774 1.00 93.81 203 VAL A N 1
ATOM 1578 C CA . VAL A 1 203 ? -14.922 9.089 16.525 1.00 93.81 203 VAL A CA 1
ATOM 1579 C C . VAL A 1 203 ? -15.398 8.213 17.693 1.00 93.81 203 VAL A C 1
ATOM 1581 O O . VAL A 1 203 ? -15.726 8.750 18.757 1.00 93.81 203 VAL A O 1
ATOM 1584 N N . VAL A 1 204 ? -15.438 6.883 17.527 1.00 92.88 204 VAL A N 1
ATOM 1585 C CA . VAL A 1 204 ? -15.758 5.956 18.634 1.00 92.88 204 VAL A CA 1
ATOM 1586 C C . VAL A 1 204 ? -14.618 5.920 19.648 1.00 92.88 204 VAL A C 1
ATOM 1588 O O . VAL A 1 204 ? -14.853 6.007 20.855 1.00 92.88 204 VAL A O 1
ATOM 1591 N N . TYR A 1 205 ? -13.380 5.830 19.162 1.00 92.50 205 TYR A N 1
ATOM 1592 C CA . TYR A 1 205 ? -12.191 5.797 20.003 1.00 92.50 205 TYR A CA 1
ATOM 1593 C C . TYR A 1 205 ? -12.065 7.048 20.880 1.00 92.50 205 TYR A C 1
ATOM 1595 O O . TYR A 1 205 ? -11.765 6.920 22.063 1.00 92.50 205 TYR A O 1
ATOM 1603 N N . ASP A 1 206 ? -12.363 8.236 20.355 1.00 90.44 206 ASP A N 1
ATOM 1604 C CA . ASP A 1 206 ? -12.307 9.483 21.127 1.00 90.44 206 ASP A CA 1
ATOM 1605 C C . ASP A 1 206 ? -13.324 9.521 22.282 1.00 90.44 206 ASP A C 1
ATOM 1607 O O . ASP A 1 206 ? -13.128 10.256 23.243 1.00 90.44 206 ASP A O 1
ATOM 1611 N N . ARG A 1 207 ? -14.400 8.721 22.216 1.00 90.44 207 ARG A N 1
ATOM 1612 C CA . ARG A 1 207 ? -15.439 8.640 23.261 1.00 90.44 207 ARG A CA 1
ATOM 1613 C C . ARG A 1 207 ? -15.195 7.530 24.273 1.00 90.44 207 ARG A C 1
ATOM 1615 O O . ARG A 1 207 ? -15.531 7.692 25.440 1.00 90.44 207 ARG A O 1
ATOM 1622 N N . MET A 1 208 ? -14.683 6.386 23.821 1.00 91.00 208 MET A N 1
ATOM 1623 C CA . MET A 1 208 ? -14.549 5.191 24.663 1.00 91.00 208 MET A CA 1
ATOM 1624 C C . MET A 1 208 ? -13.104 4.905 25.083 1.00 91.00 208 MET A C 1
ATOM 1626 O O . MET A 1 208 ? -12.877 4.061 25.944 1.00 91.00 208 MET A O 1
ATOM 1630 N N . HIS A 1 209 ? -12.125 5.555 24.448 1.00 91.31 209 HIS A N 1
ATOM 1631 C CA . HIS A 1 209 ? -10.684 5.345 24.634 1.00 91.31 209 HIS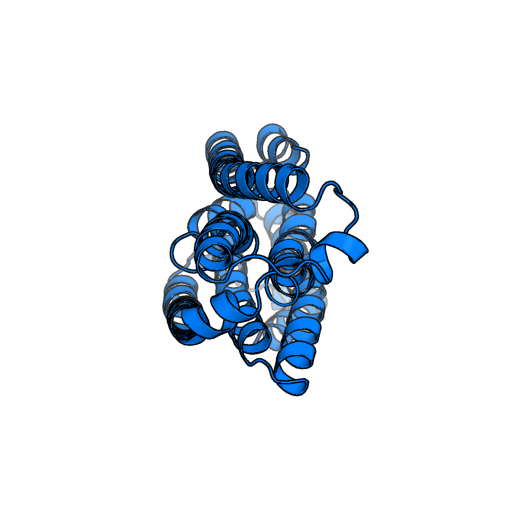 A CA 1
ATOM 1632 C C . HIS A 1 209 ? -10.239 3.873 24.560 1.00 91.31 209 HIS A C 1
ATOM 1634 O O . HIS A 1 209 ? -9.199 3.485 25.094 1.00 91.31 209 HIS A O 1
ATOM 1640 N N . THR A 1 210 ? -11.008 3.051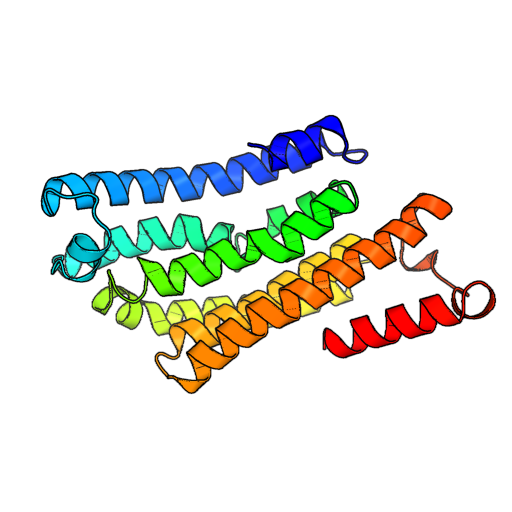 23.845 1.00 91.88 210 THR A N 1
ATOM 1641 C CA . THR A 1 210 ? -10.723 1.645 23.567 1.00 91.88 210 THR A CA 1
ATOM 1642 C C . THR A 1 210 ? -10.903 1.359 22.081 1.00 91.88 210 THR A C 1
ATOM 1644 O O . THR A 1 210 ? -11.694 2.008 21.393 1.00 91.88 210 THR A O 1
ATOM 1647 N N . ARG A 1 211 ? -10.128 0.399 21.577 1.00 91.62 211 ARG A N 1
ATOM 1648 C CA . ARG A 1 211 ? -10.155 -0.085 20.186 1.00 91.62 211 ARG A CA 1
ATOM 1649 C C . ARG A 1 211 ? -10.652 -1.528 20.086 1.00 91.62 211 ARG A C 1
ATOM 1651 O O . ARG A 1 211 ? -10.738 -2.052 18.980 1.00 91.62 211 ARG A O 1
ATOM 1658 N N . GLU A 1 212 ? -10.950 -2.160 21.220 1.00 94.25 212 GLU A N 1
ATOM 1659 C CA . GLU A 1 212 ? -11.419 -3.543 21.279 1.00 94.25 212 GLU A CA 1
ATOM 1660 C C . GLU A 1 212 ? -12.813 -3.654 20.660 1.00 94.25 212 GLU A C 1
ATOM 1662 O O . GLU A 1 212 ? -13.755 -3.001 21.114 1.00 94.25 212 GLU A O 1
ATOM 1667 N N . ILE A 1 213 ? -12.959 -4.517 19.656 1.00 93.81 213 ILE A N 1
ATOM 1668 C CA . ILE A 1 213 ? -14.219 -4.737 18.933 1.00 93.81 213 ILE A CA 1
ATOM 1669 C C . ILE A 1 213 ? -15.336 -5.157 19.899 1.00 93.81 213 ILE A C 1
ATOM 1671 O O . ILE A 1 213 ? -16.468 -4.693 19.774 1.00 93.81 213 ILE A O 1
ATOM 1675 N N . ALA A 1 214 ? -15.014 -5.965 20.915 1.00 94.25 214 ALA A N 1
ATOM 1676 C CA . ALA A 1 214 ? -15.974 -6.413 21.925 1.00 94.25 214 ALA A CA 1
ATOM 1677 C C . ALA A 1 214 ? -16.605 -5.257 22.728 1.00 94.25 214 ALA A C 1
ATOM 1679 O O . ALA A 1 214 ? -17.717 -5.396 23.232 1.00 94.25 214 ALA A O 1
ATOM 1680 N N . ALA A 1 215 ? -15.933 -4.105 22.824 1.00 91.44 215 ALA A N 1
ATOM 1681 C CA . ALA A 1 215 ? -16.448 -2.937 23.533 1.00 91.44 215 ALA A CA 1
ATOM 1682 C C . ALA A 1 215 ? -17.411 -2.080 22.686 1.00 91.44 215 ALA A C 1
ATOM 1684 O O . ALA A 1 215 ? -18.022 -1.158 23.216 1.00 91.44 215 ALA A O 1
ATOM 1685 N N . TYR A 1 216 ? -17.554 -2.345 21.379 1.00 89.25 216 TYR A N 1
ATOM 1686 C CA . TYR A 1 216 ? -18.273 -1.475 20.429 1.00 89.25 216 TYR A CA 1
ATOM 1687 C C . TYR A 1 216 ? -19.764 -1.856 20.276 1.00 89.25 216 TYR A C 1
ATOM 1689 O O . TYR A 1 216 ? -20.432 -1.454 19.321 1.00 89.25 216 TYR A O 1
ATOM 1697 N N . GLY A 1 217 ? -20.311 -2.639 21.211 1.00 89.12 217 GLY A N 1
ATOM 1698 C CA . GLY A 1 217 ? -21.701 -3.100 21.185 1.00 89.12 217 GLY A CA 1
ATOM 1699 C C . GLY A 1 217 ? -22.733 -1.984 21.405 1.00 89.12 217 GLY A C 1
ATOM 1700 O O . GLY A 1 217 ? -22.498 -1.019 22.126 1.00 89.12 217 GLY A O 1
ATOM 1701 N N . GLY A 1 218 ? -23.917 -2.125 20.797 1.00 90.25 218 GLY A N 1
ATOM 1702 C CA . GLY A 1 218 ? -25.067 -1.249 21.065 1.00 90.25 218 GLY A CA 1
ATOM 1703 C C . GLY A 1 218 ? -25.012 0.151 20.437 1.00 90.25 218 GLY A C 1
ATOM 1704 O O . GLY A 1 218 ? -25.873 0.980 20.743 1.00 90.25 218 GLY A O 1
ATOM 1705 N N . LEU A 1 219 ? -24.061 0.418 19.529 1.00 90.06 219 LEU A N 1
ATOM 1706 C CA . LEU A 1 219 ? -23.938 1.701 18.816 1.00 90.06 219 LEU A CA 1
ATOM 1707 C C . LEU A 1 219 ? -25.243 2.137 18.131 1.00 90.06 219 LEU A C 1
ATOM 1709 O O . LEU A 1 219 ? -25.572 3.321 18.149 1.00 90.06 219 LEU A O 1
ATOM 1713 N N . VAL A 1 220 ? -26.024 1.194 17.596 1.00 94.31 220 VAL A N 1
ATOM 1714 C CA . VAL A 1 220 ? -27.302 1.477 16.919 1.00 94.31 220 VAL A CA 1
ATOM 1715 C C . VAL A 1 220 ? -28.334 2.154 17.829 1.00 94.31 220 VAL A C 1
ATOM 1717 O O . VAL A 1 220 ? -29.081 3.011 17.369 1.00 94.31 220 VAL A O 1
ATOM 1720 N N . HIS A 1 221 ? -28.352 1.838 19.127 1.00 93.75 221 HIS A N 1
ATOM 1721 C CA . HIS A 1 221 ? -29.332 2.400 20.063 1.00 93.75 221 HIS A CA 1
ATOM 1722 C C . HIS A 1 221 ? -28.986 3.826 20.495 1.00 93.75 221 HIS A C 1
ATOM 1724 O O . HIS A 1 221 ? -29.873 4.606 20.829 1.00 93.75 221 HIS A O 1
ATOM 1730 N N . ARG A 1 222 ? -27.693 4.168 20.520 1.00 90.12 222 ARG A N 1
ATOM 1731 C CA . ARG A 1 222 ? -27.203 5.478 20.977 1.00 90.12 222 ARG A CA 1
ATOM 1732 C C . ARG A 1 222 ? -26.932 6.440 19.821 1.00 90.12 222 ARG A C 1
ATOM 1734 O O . ARG A 1 222 ? -27.088 7.643 19.991 1.00 90.12 222 ARG A O 1
ATOM 1741 N N . MET A 1 223 ? -26.502 5.927 18.667 1.00 93.25 223 MET A N 1
ATOM 1742 C CA . MET A 1 223 ? -26.081 6.708 17.501 1.00 93.25 223 MET A CA 1
ATOM 1743 C C . MET A 1 223 ? -26.569 6.052 16.185 1.00 93.25 223 MET A C 1
ATOM 1745 O O . MET A 1 223 ? -25.751 5.606 15.378 1.00 93.25 223 MET A O 1
ATOM 1749 N N . PRO A 1 224 ? -27.888 5.987 15.919 1.00 92.81 224 PRO A N 1
ATOM 1750 C CA . PRO A 1 224 ? -28.453 5.223 14.795 1.00 92.81 224 PRO A CA 1
ATOM 1751 C C . PRO A 1 224 ? -28.010 5.718 13.407 1.00 92.81 224 PRO A C 1
ATOM 1753 O O . PRO A 1 224 ? -27.677 4.913 12.536 1.00 92.81 224 PRO A O 1
ATOM 1756 N N . VAL A 1 225 ? -27.932 7.039 13.201 1.00 94.56 225 VAL A N 1
ATOM 1757 C CA . VAL A 1 225 ? -27.442 7.626 11.936 1.00 94.56 225 VAL A CA 1
ATOM 1758 C C . VAL A 1 225 ? -25.986 7.235 11.694 1.00 94.56 225 VAL A C 1
ATOM 1760 O O . VAL A 1 225 ? -25.604 6.838 10.597 1.00 94.56 225 VAL A O 1
ATOM 1763 N N . TYR A 1 226 ? -25.175 7.286 12.746 1.00 93.62 226 TYR A N 1
ATOM 1764 C CA . TYR A 1 226 ? -23.771 6.913 12.684 1.00 93.62 226 TYR A CA 1
ATOM 1765 C C . TYR A 1 226 ? -23.583 5.413 12.418 1.00 93.62 226 TYR A C 1
ATOM 1767 O O . TYR A 1 226 ? -22.747 5.045 11.601 1.00 93.62 226 TYR A O 1
ATOM 1775 N N . ALA A 1 227 ? -24.388 4.550 13.046 1.00 94.06 227 ALA A N 1
ATOM 1776 C CA . ALA A 1 227 ? -24.385 3.115 12.770 1.00 94.06 227 ALA A CA 1
ATOM 1777 C C . ALA A 1 227 ? -24.758 2.813 11.307 1.00 94.06 227 ALA A C 1
ATOM 1779 O O . ALA A 1 227 ? -24.146 1.948 10.687 1.00 94.06 227 ALA A O 1
ATOM 1780 N N . THR A 1 228 ? -25.698 3.572 10.734 1.00 94.62 228 THR A N 1
ATOM 1781 C CA . THR A 1 228 ? -26.078 3.457 9.316 1.00 94.62 228 THR A CA 1
ATOM 1782 C C . THR A 1 228 ? -24.926 3.858 8.394 1.00 94.62 228 THR A C 1
ATOM 1784 O O . THR A 1 228 ? -24.603 3.127 7.461 1.00 94.62 228 THR A O 1
ATOM 1787 N N . LEU A 1 229 ? -24.258 4.984 8.675 1.00 95.56 229 LEU A N 1
ATOM 1788 C CA . LEU A 1 229 ? -23.073 5.411 7.923 1.00 95.56 229 LEU A CA 1
ATOM 1789 C C . LEU A 1 229 ? -21.930 4.401 8.048 1.00 95.56 229 LEU A C 1
ATOM 1791 O O . LEU A 1 229 ? -21.285 4.085 7.053 1.00 95.56 229 LEU A O 1
ATOM 1795 N N . PHE A 1 230 ? -21.696 3.867 9.247 1.00 95.25 230 PHE A N 1
ATOM 1796 C CA . PHE A 1 230 ? -20.690 2.833 9.449 1.00 95.25 230 PHE A CA 1
ATOM 1797 C C . PHE A 1 230 ? -20.999 1.596 8.610 1.00 95.25 230 PHE A C 1
ATOM 1799 O O . PHE A 1 230 ? -20.133 1.153 7.865 1.00 95.25 230 PHE A O 1
ATOM 1806 N N . MET A 1 231 ? -22.244 1.112 8.635 1.00 94.81 231 MET A N 1
ATOM 1807 C CA . MET A 1 231 ? -22.656 -0.029 7.823 1.00 94.81 231 MET A CA 1
ATOM 1808 C C . MET A 1 231 ? -22.506 0.230 6.320 1.00 94.81 231 MET A C 1
ATOM 1810 O O . MET A 1 231 ? -21.993 -0.634 5.616 1.00 94.81 231 MET A O 1
ATOM 1814 N N . LEU A 1 232 ? -22.874 1.421 5.834 1.00 96.75 232 LEU A N 1
ATOM 1815 C CA . LEU A 1 232 ? -22.684 1.813 4.435 1.00 96.75 232 LEU A CA 1
ATOM 1816 C C . LEU A 1 232 ? -21.212 1.700 4.015 1.00 96.75 232 LEU A C 1
ATOM 1818 O O . LEU A 1 232 ? -20.908 1.073 3.002 1.00 96.75 232 LEU A O 1
ATOM 1822 N N . PHE A 1 233 ? -20.294 2.275 4.796 1.00 96.81 233 PHE A N 1
ATOM 1823 C CA . PHE A 1 233 ? -18.865 2.226 4.478 1.00 96.81 233 PHE A CA 1
ATOM 1824 C C . PHE A 1 233 ? -18.261 0.835 4.670 1.00 96.81 233 PHE A C 1
ATOM 1826 O O . PHE A 1 233 ? -17.354 0.472 3.928 1.00 96.81 233 PHE A O 1
ATOM 1833 N N . THR A 1 234 ? -18.762 0.034 5.612 1.00 95.12 234 THR A N 1
ATOM 1834 C CA . THR A 1 234 ? -18.357 -1.369 5.741 1.00 95.12 234 THR A CA 1
ATOM 1835 C C . THR A 1 234 ? -18.787 -2.175 4.521 1.00 95.12 234 THR A C 1
ATOM 1837 O O . THR A 1 234 ? -17.967 -2.905 3.984 1.00 95.12 234 THR A O 1
ATOM 1840 N N . MET A 1 235 ? -20.027 -2.013 4.046 1.00 95.69 235 MET A N 1
ATOM 1841 C CA . MET A 1 235 ? -20.513 -2.689 2.838 1.00 95.69 235 MET A CA 1
ATOM 1842 C C . MET A 1 235 ? -19.770 -2.237 1.582 1.00 95.69 235 MET A C 1
ATOM 1844 O O . MET A 1 235 ? -19.482 -3.062 0.727 1.00 95.69 235 MET A O 1
ATOM 1848 N N . ALA A 1 236 ? -19.428 -0.951 1.480 1.00 95.19 236 ALA A N 1
ATOM 1849 C CA . ALA A 1 236 ? -18.623 -0.440 0.373 1.00 95.19 236 ALA A CA 1
ATOM 1850 C C . ALA A 1 236 ? -17.187 -0.999 0.368 1.00 95.19 236 ALA A C 1
ATOM 1852 O O . ALA A 1 236 ? -16.542 -1.011 -0.674 1.00 95.19 236 ALA A O 1
ATOM 1853 N N . ASN A 1 237 ? -16.676 -1.428 1.527 1.00 91.56 237 ASN A N 1
ATOM 1854 C CA . ASN A 1 237 ? -15.341 -2.008 1.687 1.00 91.56 237 ASN A CA 1
ATOM 1855 C C . ASN A 1 237 ? -15.310 -3.534 1.473 1.00 91.56 237 ASN A C 1
ATOM 1857 O O . ASN A 1 237 ? -14.278 -4.149 1.727 1.00 91.56 237 ASN A O 1
ATOM 1861 N N . VAL A 1 238 ? -16.425 -4.156 1.086 1.00 76.62 238 VAL A N 1
ATOM 1862 C CA . VAL A 1 238 ? -16.472 -5.562 0.647 1.00 76.62 238 VAL A CA 1
ATOM 1863 C C . VAL A 1 238 ? -16.259 -5.601 -0.857 1.00 76.62 238 VAL A C 1
ATOM 1865 O O . VAL A 1 238 ? -15.374 -6.371 -1.288 1.00 76.62 238 VAL A O 1
#

InterPro domains:
  IPR001750 NADH:quinone oxidoreductase/Mrp antiporter, transmembrane domain [PF00361] (1-237)
  IPR003918 NADH:ubiquinone oxidoreductase [PR01437] (22-46)
  IPR003918 NADH:ubiquinone oxidoreductase [PR01437] (91-115)
  IPR003918 NADH:ubiquinone oxidoreductase [PR01437] (179-198)
  IPR003918 NADH:ubiquinone oxidoreductase [PR01437] (231-238)
  IPR003918 NADH:ubiquinone oxidoreductase [PTHR43507] (1-237)
  IPR010227 NADH-quinone oxidoreductase, chain M/4 [TIGR01972] (1-238)

Foldseek 3Di:
DVLLCQQCPVWDDCSPVLSVLLCVQQVVLVVLLVVLLVVLCVVQVDSDLVSLLPDDDDLVSLLSNLVSLCSNLCCQLVWPPNNVSQLSSQNTGALVSQLCSQQPRNVVSLVSCQRPNCRNRVSNLLVCLVVLLVRLVCLQVVLCVVLVPDQFQSSNLRSLSSNLSSQLSNLSSVPDPVSPVVSVVSSNLSSVLSSQSSNLLNVVCVVPVDRGPVVCPPCCVVPVVSVVSNVVSVVSSD

pLDDT: mean 95.2, std 2.39, range [76.62, 98.25]